Protein AF-A0A4Y8MXE3-F1 (afdb_monomer_lite)

Foldseek 3Di:
DQCVVLLVCCVVCVLVLLVVQAVWDKDKDKDQFDQDFPCVVPPADAQDWDKGKDKGKDQPVQWFPFFDDKFWDAKAFDDPPDPHHDQAPDPVRQQRKAKDWDDQDRHRRMTMIIIITTHGPCSVVHPGDGMMIMMMTTHATPVSVVVDDPLSVLQSVLSSCVSVVNLVSSLVSLVVSLQRVLVVLCPVVLVVDDPVVNVVVVPDDSVVSVLVSCCVLVVDPDCVPPSLSVVLVVLVVVLVVLVVCVVVVVDVDSDRDPSSSSSSSSSSSSSSLSDPVDPPSVCVVVVSVD

Sequence (290 aa):
MKPEVFFEKVSERKLDALRRIAIVSDVELKHRPSLSPEYEFSKYEGMTEKDYFFFDEVDFSEDITYCFRFELGEYGYRVENEDDLYPAKDDMGTGEFKLQVGAFDRRRRTCEIRGSLHGSTFDINGEFVDPELNYKITGVSAEQKIKLSLFQELLLEGYLLELEGNQRMSFFSYFTAMESFVTVQLEGFVQSLTSELQEPFERLPFDAKLRIYAKELLSTTDFSKVPVWSELSGKLKRLKSLRNDIAHAKGTTSNIAAQDVDDAFACACILFSLAPERTNWKPVYSYLLA

Secondary structure (DSSP, 8-state):
--THHHHHHTGGGHHHHHHHHS--EEEEEEE-------TTTS---TT--EEEEEEEEEE-TTTEEEEEEEEEEEEEEEPTT---EESSSSTT-TT-EEEEEEEEETTTTEEEEEEEEEE-HHHHSSSSPPPEEEEEEEEEEHHHHTT--HHHHHHHHHHHHHHTT-HHHHHHHHHHHHHHHHHHHTHHHHHHS-HHHHHHHHTS-HHHHHHHHHHHHHT-S-GGG-HHHHHHHHHHHHHHHHHHHHHTT-STT-PPPHHHHHHHHHHHHHHHHT-TT-TT-HHHHHHHT-

pLDDT: mean 81.27, std 14.35, range [37.53, 96.81]

Radius of gyration: 25.68 Å; chains: 1; bounding box: 57×35×79 Å

Structure (mmCIF, N/CA/C/O backbone):
data_AF-A0A4Y8MXE3-F1
#
_entry.id   AF-A0A4Y8MXE3-F1
#
loop_
_atom_site.group_PDB
_atom_site.id
_atom_site.type_symbol
_atom_site.label_atom_id
_atom_site.label_alt_id
_atom_site.label_comp_id
_atom_site.label_asym_id
_atom_site.label_entity_id
_atom_site.label_seq_id
_atom_site.pdbx_PDB_ins_code
_atom_site.Cartn_x
_atom_site.Cartn_y
_atom_site.Cartn_z
_atom_site.occupancy
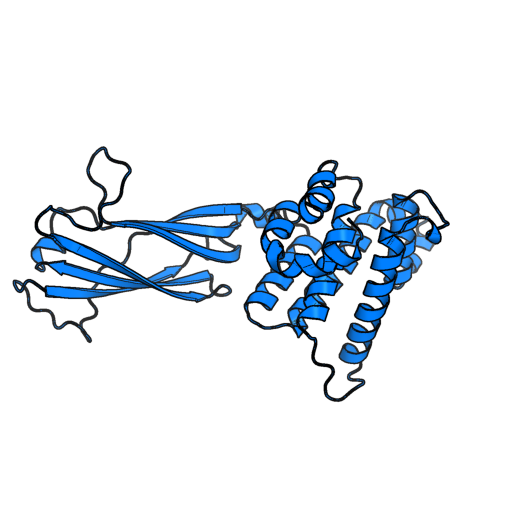_atom_site.B_iso_or_equiv
_atom_site.auth_seq_id
_atom_site.auth_comp_id
_atom_site.auth_asym_id
_atom_site.auth_atom_id
_atom_site.pdbx_PDB_model_num
ATOM 1 N N . MET A 1 1 ? -22.358 -13.694 3.114 1.00 42.53 1 MET A N 1
ATOM 2 C CA . MET A 1 1 ? -21.371 -14.789 3.255 1.00 42.53 1 MET A CA 1
ATOM 3 C C . MET A 1 1 ? -21.051 -14.976 4.734 1.00 42.53 1 MET A C 1
ATOM 5 O O . MET A 1 1 ? -21.210 -14.012 5.476 1.00 42.53 1 MET A O 1
ATOM 9 N N . LYS A 1 2 ? -20.648 -16.174 5.181 1.00 47.38 2 LYS A N 1
ATOM 10 C CA . LYS A 1 2 ? -20.092 -16.353 6.535 1.00 47.38 2 LYS A CA 1
ATOM 11 C C . LYS A 1 2 ? -18.788 -15.538 6.640 1.00 47.38 2 LYS A C 1
ATOM 13 O O . LYS A 1 2 ? -18.058 -15.530 5.649 1.00 47.38 2 LYS A O 1
ATOM 18 N N . PRO A 1 3 ? -18.498 -14.852 7.758 1.00 50.47 3 PRO A N 1
ATOM 19 C CA . PRO A 1 3 ? -17.281 -14.050 7.871 1.00 50.47 3 PRO A CA 1
ATOM 20 C C . PRO A 1 3 ? -15.983 -14.884 7.763 1.00 50.47 3 PRO A C 1
ATOM 22 O O . PRO A 1 3 ? -14.977 -14.361 7.303 1.00 50.47 3 PRO A O 1
ATOM 25 N N . GLU A 1 4 ? -16.057 -16.206 7.933 1.00 52.47 4 GLU A N 1
ATOM 26 C CA . GLU A 1 4 ? -14.992 -17.167 7.588 1.00 52.47 4 GLU A CA 1
ATOM 27 C C . GLU A 1 4 ? -14.451 -16.997 6.148 1.00 52.47 4 GLU A C 1
ATOM 29 O O . GLU A 1 4 ? -13.242 -16.999 5.934 1.00 52.47 4 GLU A O 1
ATOM 34 N N . VAL A 1 5 ? -15.326 -16.745 5.163 1.00 53.56 5 VAL A N 1
ATOM 35 C CA . VAL A 1 5 ? -14.926 -16.568 3.749 1.00 53.56 5 VAL A CA 1
ATOM 36 C C . VAL A 1 5 ? -14.242 -15.214 3.505 1.00 53.56 5 VAL A C 1
ATOM 38 O O . VAL A 1 5 ? -13.511 -15.038 2.532 1.00 53.56 5 VAL A O 1
ATOM 41 N N . PHE A 1 6 ? -14.460 -14.235 4.389 1.00 58.28 6 PHE A N 1
ATOM 42 C CA . PHE A 1 6 ? -13.839 -12.913 4.289 1.00 58.28 6 PHE A CA 1
ATOM 43 C C . PHE A 1 6 ? -12.336 -12.973 4.584 1.00 58.28 6 PHE A C 1
ATOM 45 O O . PHE A 1 6 ? -11.547 -12.369 3.860 1.00 58.28 6 PHE A O 1
ATOM 52 N N . PHE A 1 7 ? -11.933 -13.732 5.606 1.00 60.09 7 PHE A N 1
ATOM 53 C CA . PHE A 1 7 ? -10.519 -13.905 5.948 1.00 60.09 7 PHE A CA 1
ATOM 54 C C . PHE A 1 7 ? -9.749 -14.699 4.882 1.00 60.09 7 PHE A C 1
ATOM 56 O O . PHE A 1 7 ? -8.562 -14.455 4.697 1.00 60.09 7 PHE A O 1
ATOM 63 N N . GLU A 1 8 ? -10.420 -15.594 4.151 1.00 60.56 8 GLU A N 1
ATOM 64 C CA . GLU A 1 8 ? -9.809 -16.388 3.074 1.00 60.56 8 GLU A CA 1
ATOM 65 C C . GLU A 1 8 ? -9.538 -15.572 1.799 1.00 60.56 8 GLU A C 1
ATOM 67 O O . GLU A 1 8 ? -8.548 -15.816 1.119 1.00 60.56 8 GLU A O 1
ATOM 72 N N . LYS A 1 9 ? -10.388 -14.584 1.476 1.00 62.88 9 LYS A N 1
ATOM 73 C CA . LYS A 1 9 ? -10.282 -13.787 0.236 1.00 62.88 9 LYS A CA 1
ATOM 74 C C . LYS A 1 9 ? -9.533 -12.461 0.382 1.00 62.88 9 LYS A C 1
ATOM 76 O O . LYS A 1 9 ? -9.279 -11.789 -0.618 1.00 62.88 9 LYS A O 1
ATOM 81 N N . VAL A 1 10 ? -9.226 -12.031 1.609 1.00 66.12 10 VAL A N 1
ATOM 82 C CA . VAL A 1 10 ? -8.631 -10.707 1.858 1.00 66.12 10 VAL A CA 1
ATOM 83 C C . VAL A 1 10 ? -7.250 -10.564 1.215 1.00 66.12 10 VAL A C 1
ATOM 85 O O . VAL A 1 10 ? -6.936 -9.481 0.722 1.00 66.12 10 VAL A O 1
ATOM 88 N N . SER A 1 11 ? -6.454 -11.635 1.187 1.00 62.59 11 SER A N 1
ATOM 89 C CA . SER A 1 11 ? -5.094 -11.652 0.630 1.00 62.59 11 SER A CA 1
ATOM 90 C C . SER A 1 11 ? -5.059 -11.236 -0.845 1.00 62.59 11 SER A C 1
ATOM 92 O O . SER A 1 11 ? -4.196 -10.459 -1.248 1.00 62.59 11 SER A O 1
ATOM 94 N N . GLU A 1 12 ? -6.054 -11.652 -1.629 1.00 68.12 12 GLU A N 1
ATOM 95 C CA . GLU A 1 12 ? -6.164 -11.354 -3.063 1.00 68.12 12 GLU A CA 1
ATOM 96 C C . GLU A 1 12 ? -6.725 -9.951 -3.356 1.00 68.12 12 GLU A C 1
ATOM 98 O O . GLU A 1 12 ? -6.613 -9.457 -4.477 1.00 68.12 12 GLU A O 1
ATOM 103 N N . ARG A 1 13 ? -7.336 -9.287 -2.364 1.00 81.12 13 ARG A N 1
ATOM 104 C CA . ARG A 1 13 ? -8.085 -8.026 -2.544 1.00 81.12 13 ARG A CA 1
ATOM 105 C C . ARG A 1 13 ? -7.600 -6.876 -1.653 1.00 81.12 13 ARG A C 1
ATOM 107 O O . ARG A 1 13 ? -8.318 -5.890 -1.479 1.00 81.12 13 ARG A O 1
ATOM 114 N N . LYS A 1 14 ? -6.386 -6.958 -1.093 1.00 87.44 14 LYS A N 1
ATOM 115 C CA . LYS A 1 14 ? -5.854 -5.928 -0.176 1.00 87.44 14 LYS A CA 1
ATOM 116 C C . LYS A 1 14 ? -5.796 -4.539 -0.799 1.00 87.44 14 LYS A C 1
ATOM 118 O O . LYS A 1 14 ? -6.238 -3.580 -0.174 1.00 87.44 14 LYS A O 1
ATOM 123 N N . LEU A 1 15 ? -5.315 -4.427 -2.036 1.00 85.25 15 LEU A N 1
ATOM 124 C CA . LEU A 1 15 ? -5.209 -3.139 -2.725 1.00 85.25 15 LEU A CA 1
ATOM 125 C C . LEU A 1 15 ? -6.587 -2.500 -2.965 1.00 85.25 15 LEU A C 1
ATOM 127 O O . LEU A 1 15 ? -6.758 -1.302 -2.750 1.00 85.25 15 LEU A O 1
ATOM 131 N N . ASP A 1 16 ? -7.593 -3.300 -3.320 1.00 84.44 16 ASP A N 1
ATOM 132 C CA . ASP A 1 16 ? -8.980 -2.843 -3.468 1.00 84.44 16 ASP A CA 1
ATOM 133 C C . ASP A 1 16 ? -9.590 -2.388 -2.139 1.00 84.44 16 ASP A C 1
ATOM 135 O O . ASP A 1 16 ? -10.320 -1.394 -2.090 1.00 84.44 16 ASP A O 1
ATOM 139 N N . ALA A 1 17 ? -9.305 -3.108 -1.051 1.00 84.25 17 ALA A N 1
ATOM 140 C CA . ALA A 1 17 ? -9.720 -2.704 0.287 1.00 84.25 17 ALA A CA 1
ATOM 141 C C . ALA A 1 17 ? -9.048 -1.381 0.683 1.00 84.25 17 ALA A C 1
ATOM 143 O O . ALA A 1 17 ? -9.725 -0.467 1.161 1.00 84.25 17 ALA A O 1
ATOM 144 N N . LEU A 1 18 ? -7.748 -1.239 0.404 1.00 87.69 18 LEU A N 1
ATOM 145 C CA . LEU A 1 18 ? -7.003 -0.008 0.642 1.00 87.69 18 LEU A CA 1
ATOM 146 C C . LEU A 1 18 ? -7.608 1.171 -0.105 1.00 87.69 18 LEU A C 1
ATOM 148 O O . LEU A 1 18 ? -7.879 2.155 0.565 1.00 87.69 18 LEU A O 1
ATOM 152 N N . ARG A 1 19 ? -7.936 1.056 -1.404 1.00 86.62 19 ARG A N 1
ATOM 153 C CA . ARG A 1 19 ? -8.610 2.116 -2.196 1.00 86.62 19 ARG A CA 1
ATOM 154 C C . ARG A 1 19 ? -9.875 2.673 -1.542 1.00 86.62 19 ARG A C 1
ATOM 156 O O . ARG A 1 19 ? -10.266 3.807 -1.803 1.00 86.62 19 ARG A O 1
ATOM 163 N N . ARG A 1 20 ? -10.540 1.879 -0.703 1.00 82.06 20 ARG A N 1
ATOM 164 C CA . ARG A 1 20 ? -11.764 2.280 0.001 1.00 82.06 20 ARG A CA 1
ATOM 165 C C . ARG A 1 20 ? -11.490 2.840 1.400 1.00 82.06 20 ARG A C 1
ATOM 167 O O . ARG A 1 20 ? -12.285 3.635 1.899 1.00 82.06 20 ARG A O 1
ATOM 174 N N . ILE A 1 21 ? -10.387 2.432 2.028 1.00 80.06 21 ILE A N 1
ATOM 175 C CA . ILE A 1 21 ? -10.001 2.832 3.388 1.00 80.06 21 ILE A CA 1
ATOM 176 C C . ILE A 1 21 ? -9.138 4.093 3.384 1.00 80.06 21 ILE A C 1
ATOM 178 O O . ILE A 1 21 ? -9.441 5.075 4.070 1.00 80.06 21 ILE A O 1
ATOM 182 N N . ALA A 1 22 ? -8.046 4.038 2.636 1.00 73.69 22 ALA A N 1
ATOM 183 C CA . ALA A 1 22 ? -7.038 5.065 2.474 1.00 73.69 22 ALA A CA 1
ATOM 184 C C . ALA A 1 22 ? -7.124 5.558 1.027 1.00 73.69 22 ALA A C 1
ATOM 186 O O . ALA A 1 22 ? -7.428 4.779 0.137 1.00 73.69 22 ALA A O 1
ATOM 187 N N . ILE A 1 23 ? -6.944 6.853 0.786 1.00 82.19 23 ILE A N 1
ATOM 188 C CA . ILE A 1 23 ? -7.178 7.482 -0.524 1.00 82.19 23 ILE A CA 1
ATOM 189 C C . ILE A 1 23 ? -6.086 7.019 -1.511 1.00 82.19 23 ILE A C 1
ATOM 191 O O . ILE A 1 23 ? -5.156 7.759 -1.799 1.00 82.19 23 ILE A O 1
ATOM 195 N N . VAL A 1 24 ? -6.161 5.763 -1.956 1.00 89.50 24 VAL A N 1
ATOM 196 C CA . VAL A 1 24 ? -5.270 5.138 -2.931 1.00 89.50 24 VAL A CA 1
ATOM 197 C C . VAL A 1 24 ? -5.913 5.311 -4.291 1.00 89.50 24 VAL A C 1
ATOM 199 O O . VAL A 1 24 ? -7.067 4.926 -4.497 1.00 89.50 24 VAL A O 1
ATOM 202 N N . SER A 1 25 ? -5.160 5.874 -5.220 1.00 90.06 25 SER A N 1
ATOM 203 C CA . SER A 1 25 ? -5.599 6.073 -6.590 1.00 90.06 25 SER A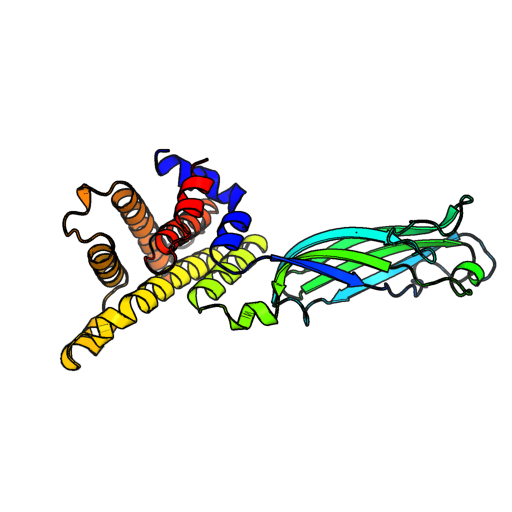 CA 1
ATOM 204 C C . SER A 1 25 ? -4.540 5.603 -7.564 1.00 90.06 25 SER A C 1
ATOM 206 O O . SER A 1 25 ? -3.402 5.298 -7.206 1.00 90.06 25 SER A O 1
ATOM 208 N N . ASP A 1 26 ? -4.956 5.548 -8.815 1.00 92.50 26 ASP A N 1
ATOM 209 C CA . ASP A 1 26 ? -4.035 5.446 -9.919 1.00 92.50 26 ASP A CA 1
ATOM 210 C C . ASP A 1 26 ? -3.647 6.856 -10.365 1.00 92.50 26 ASP A C 1
ATOM 212 O O . ASP A 1 26 ? -4.520 7.709 -10.524 1.00 92.50 26 ASP A O 1
ATOM 216 N N . VAL A 1 27 ? -2.350 7.099 -10.517 1.00 91.94 27 VAL A N 1
ATOM 217 C CA . VAL A 1 27 ? -1.789 8.352 -11.023 1.00 91.94 27 VAL A CA 1
ATOM 218 C C . VAL A 1 27 ? -1.074 8.029 -12.325 1.00 91.94 27 VAL A C 1
ATOM 220 O O . VAL A 1 27 ? -0.196 7.167 -12.353 1.00 91.94 27 VAL A O 1
ATOM 223 N N . GLU A 1 28 ? -1.489 8.688 -13.398 1.00 92.31 28 GLU A N 1
ATOM 224 C CA . GLU A 1 28 ? -0.831 8.599 -14.696 1.00 92.31 28 GLU A CA 1
ATOM 225 C C . GLU A 1 28 ? 0.214 9.703 -14.789 1.00 92.31 28 GLU A C 1
ATOM 227 O O . GLU A 1 28 ? -0.085 10.876 -14.561 1.00 92.31 28 GLU A O 1
ATOM 232 N N . LEU A 1 29 ? 1.444 9.310 -15.093 1.00 90.88 29 LEU A N 1
ATOM 233 C CA . LEU A 1 29 ? 2.587 10.199 -15.220 1.00 90.88 29 LEU A CA 1
ATOM 234 C C . LEU A 1 29 ? 3.256 9.968 -16.574 1.00 90.88 29 LEU A C 1
ATOM 236 O O . LEU A 1 29 ? 3.139 8.901 -17.184 1.00 90.88 29 LEU A O 1
ATOM 240 N N . LYS A 1 30 ? 3.956 11.000 -17.040 1.00 90.94 30 LYS A N 1
ATOM 241 C CA . LYS A 1 30 ? 4.725 10.977 -18.283 1.00 90.94 30 LYS A CA 1
ATOM 242 C C . LYS A 1 30 ? 6.190 11.200 -17.960 1.00 90.94 30 LYS A C 1
ATOM 244 O O . LYS A 1 30 ? 6.509 12.039 -17.121 1.00 90.94 30 LYS A O 1
ATOM 249 N N . HIS A 1 31 ? 7.068 10.475 -18.637 1.00 89.88 31 HIS A N 1
ATOM 250 C CA . HIS A 1 31 ? 8.512 10.652 -18.524 1.00 89.88 31 HIS A CA 1
ATOM 251 C C . HIS A 1 31 ? 9.154 10.668 -19.904 1.00 89.88 31 HIS A C 1
ATOM 253 O O . HIS A 1 31 ? 8.706 9.974 -20.818 1.00 89.88 31 HIS A O 1
ATOM 259 N N . ARG A 1 32 ? 10.207 11.469 -20.047 1.00 88.38 32 ARG A N 1
ATOM 260 C CA . ARG A 1 32 ? 11.059 11.485 -21.236 1.00 88.38 32 ARG A CA 1
ATOM 261 C C . ARG A 1 32 ? 12.391 10.868 -20.845 1.00 88.38 32 ARG A C 1
ATOM 263 O O . ARG A 1 32 ? 13.092 11.473 -20.033 1.00 88.38 32 ARG A O 1
ATOM 270 N N . PRO A 1 33 ? 12.714 9.670 -21.353 1.00 83.62 33 PRO A N 1
ATOM 271 C CA . PRO A 1 33 ? 13.895 8.969 -20.917 1.00 83.62 33 PRO A CA 1
ATOM 272 C C . PRO A 1 33 ? 15.155 9.639 -21.451 1.00 83.62 33 PRO A C 1
ATOM 274 O O . PRO A 1 33 ? 15.190 10.129 -22.582 1.00 83.62 33 PRO A O 1
ATOM 277 N N . SER A 1 34 ? 16.216 9.616 -20.652 1.00 81.19 34 SER A N 1
ATOM 278 C CA . SER A 1 34 ? 17.539 10.007 -21.133 1.00 81.19 34 SER A CA 1
ATOM 279 C C . SER A 1 34 ? 18.041 8.987 -22.158 1.00 81.19 34 SER A C 1
ATOM 281 O O . SER A 1 34 ? 18.382 7.858 -21.816 1.00 81.19 34 SER A O 1
ATOM 283 N N . LEU A 1 35 ? 18.134 9.390 -23.427 1.00 75.25 35 LEU A N 1
ATOM 284 C CA . LEU A 1 35 ? 18.621 8.537 -24.520 1.00 75.25 35 LEU A CA 1
ATOM 285 C C . LEU A 1 35 ? 20.151 8.511 -24.652 1.00 75.25 35 LEU A C 1
ATOM 287 O O . LEU A 1 35 ? 20.680 8.184 -25.713 1.00 75.25 35 LEU A O 1
ATOM 291 N N . SER A 1 36 ? 20.882 8.875 -23.597 1.00 73.56 36 SER A N 1
ATOM 292 C CA . SER A 1 36 ? 22.346 8.837 -23.619 1.00 73.56 36 SER A CA 1
ATOM 293 C C . SER A 1 36 ? 22.819 7.385 -23.765 1.00 73.56 36 SER A C 1
ATOM 295 O O . SER A 1 36 ? 22.573 6.594 -22.852 1.00 73.56 36 SER A O 1
ATOM 297 N N . PRO A 1 37 ? 23.497 7.005 -24.869 1.00 70.44 37 PRO A N 1
ATOM 298 C CA . PRO A 1 37 ? 23.895 5.620 -25.067 1.00 70.44 37 PRO A CA 1
ATOM 299 C C . PRO A 1 37 ? 24.865 5.157 -23.983 1.00 70.44 37 PRO A C 1
ATOM 301 O O . PRO A 1 37 ? 25.809 5.872 -23.632 1.00 70.44 37 PRO A O 1
ATOM 304 N N . GLU A 1 38 ? 24.702 3.926 -23.510 1.00 72.88 38 GLU A N 1
ATOM 305 C CA . GLU A 1 38 ? 25.702 3.297 -22.658 1.00 72.88 38 GLU A CA 1
ATOM 306 C C . GLU A 1 38 ? 26.926 2.915 -23.498 1.00 72.88 38 GLU A C 1
ATOM 308 O O . GLU A 1 38 ? 26.994 1.850 -24.121 1.00 72.88 38 GLU A O 1
ATOM 313 N N . TYR A 1 39 ? 27.919 3.807 -23.520 1.00 65.44 39 TYR A N 1
ATOM 314 C CA . TYR A 1 39 ? 29.141 3.655 -24.316 1.00 65.44 39 TYR A CA 1
ATOM 315 C C . TYR A 1 39 ? 30.007 2.449 -23.917 1.00 65.44 39 TYR A C 1
ATOM 317 O O . TYR A 1 39 ? 30.864 2.030 -24.699 1.00 65.44 39 TYR A O 1
ATOM 325 N N . GLU A 1 40 ? 29.786 1.883 -22.726 1.00 64.50 40 GLU A N 1
ATOM 326 C CA . GLU A 1 40 ? 30.429 0.641 -22.279 1.00 64.50 40 GLU A CA 1
ATOM 327 C C . GLU A 1 40 ? 29.885 -0.596 -23.014 1.00 64.50 40 GLU A C 1
ATOM 329 O O . GLU A 1 40 ? 30.650 -1.521 -23.293 1.00 64.50 40 GLU A O 1
ATOM 334 N N . PHE A 1 41 ? 28.602 -0.591 -23.394 1.00 60.88 41 PHE A N 1
ATOM 335 C CA . PHE A 1 41 ? 27.936 -1.700 -24.089 1.00 60.88 41 PHE A CA 1
ATOM 336 C C . PHE A 1 41 ? 27.808 -1.467 -25.598 1.00 60.88 41 PHE A C 1
ATOM 338 O O . PHE A 1 41 ? 27.891 -2.412 -26.383 1.00 60.88 41 PHE A O 1
ATOM 345 N N . SER A 1 42 ? 27.684 -0.207 -26.020 1.00 60.59 42 SER A N 1
ATOM 346 C CA . SER A 1 42 ? 27.514 0.188 -27.421 1.00 60.59 42 SER A CA 1
ATOM 347 C C . SER A 1 42 ? 28.560 1.244 -27.779 1.00 60.59 42 SER A C 1
ATOM 349 O O . SER A 1 42 ? 28.349 2.442 -27.588 1.00 60.59 42 SER A O 1
ATOM 351 N N . LYS A 1 43 ? 29.719 0.821 -28.311 1.00 63.62 43 LYS A N 1
ATOM 352 C CA . LYS A 1 43 ? 30.735 1.775 -28.790 1.00 63.62 43 LYS A CA 1
ATOM 353 C C . LYS A 1 43 ? 30.116 2.714 -29.819 1.00 63.62 43 LYS A C 1
ATOM 355 O O . LYS A 1 43 ? 29.463 2.268 -30.761 1.00 63.62 43 LYS A O 1
ATOM 360 N N . TYR A 1 44 ? 30.347 4.007 -29.654 1.00 59.91 44 TYR A N 1
ATOM 361 C CA . TYR A 1 44 ? 29.825 5.017 -30.562 1.00 59.91 44 TYR A CA 1
ATOM 362 C C . TYR A 1 44 ? 30.470 4.895 -31.948 1.00 59.91 44 TYR A C 1
ATOM 364 O O . TYR A 1 44 ? 31.680 5.064 -32.085 1.00 59.91 44 TYR A O 1
ATOM 372 N N . GLU A 1 45 ? 29.665 4.610 -32.975 1.00 63.09 45 GLU A N 1
ATOM 373 C CA . GLU A 1 45 ? 30.133 4.407 -34.358 1.00 63.09 45 GLU A CA 1
ATOM 374 C C . GLU A 1 45 ? 29.313 5.230 -35.367 1.00 63.09 45 GLU A C 1
ATOM 376 O O . GLU A 1 45 ? 28.917 4.727 -36.415 1.00 63.09 45 GLU A O 1
ATOM 381 N N . GLY A 1 46 ? 29.059 6.506 -35.045 1.00 65.12 46 GLY A N 1
ATOM 382 C CA . GLY A 1 46 ? 28.545 7.528 -35.970 1.00 65.12 46 GLY A CA 1
ATOM 383 C C . GLY A 1 46 ? 27.437 7.058 -36.928 1.00 65.12 46 GLY A C 1
ATOM 384 O O . GLY A 1 46 ? 26.303 6.847 -36.520 1.00 65.12 46 GLY A O 1
ATOM 385 N N . MET A 1 47 ? 27.776 6.900 -38.214 1.00 62.84 47 MET A N 1
ATOM 386 C CA . MET A 1 47 ? 26.843 6.583 -39.313 1.00 62.84 47 MET A CA 1
ATOM 387 C C . MET A 1 47 ? 26.448 5.100 -39.431 1.00 62.84 47 MET A C 1
ATOM 389 O O . MET A 1 47 ? 25.969 4.678 -40.481 1.00 62.84 47 MET A O 1
ATOM 393 N N . THR A 1 48 ? 26.687 4.287 -38.405 1.00 73.31 48 THR A N 1
ATOM 394 C CA . THR A 1 48 ? 26.320 2.867 -38.444 1.00 73.31 48 THR A CA 1
ATOM 395 C C . THR A 1 48 ? 24.925 2.690 -37.873 1.00 73.31 48 THR A C 1
ATOM 397 O O . THR A 1 48 ? 24.689 3.040 -36.720 1.00 73.31 48 THR A O 1
ATOM 400 N N . GLU A 1 49 ? 24.022 2.130 -38.670 1.00 76.50 49 GLU A N 1
ATOM 401 C CA . GLU A 1 49 ? 22.693 1.741 -38.214 1.00 76.50 49 GLU A CA 1
ATOM 402 C C . GLU A 1 49 ? 22.804 0.521 -37.295 1.00 76.50 49 GLU A C 1
ATOM 404 O O . GLU A 1 49 ? 23.298 -0.539 -37.695 1.00 76.50 49 GLU A O 1
ATOM 409 N N . LYS A 1 50 ? 22.426 0.701 -36.030 1.00 81.06 50 LYS A N 1
ATOM 410 C CA . LYS A 1 50 ? 22.449 -0.349 -35.011 1.00 81.06 50 LYS A CA 1
ATOM 411 C C . LYS A 1 50 ? 21.575 0.023 -33.822 1.00 81.06 50 LYS A C 1
ATOM 413 O O . LYS A 1 50 ? 21.063 1.135 -33.736 1.00 81.06 50 LYS A O 1
ATOM 418 N N . ASP A 1 51 ? 21.463 -0.909 -32.884 1.00 82.81 51 ASP A N 1
ATOM 419 C CA . ASP A 1 51 ? 20.816 -0.665 -31.602 1.00 82.81 51 ASP A CA 1
ATOM 420 C C . ASP A 1 51 ? 21.758 0.085 -30.653 1.00 82.81 51 ASP A C 1
ATOM 422 O O . ASP A 1 51 ? 22.872 -0.362 -30.356 1.00 82.81 51 ASP A O 1
ATOM 426 N N . TYR A 1 52 ? 21.288 1.226 -30.160 1.00 81.38 52 TYR A N 1
ATOM 427 C CA . TYR A 1 52 ? 21.918 1.985 -29.089 1.00 81.38 52 TYR A CA 1
ATOM 428 C C . TYR A 1 52 ? 21.157 1.727 -27.796 1.00 81.38 52 TYR A C 1
ATOM 430 O O . TYR A 1 52 ? 19.986 2.088 -27.676 1.00 81.38 52 TYR A O 1
ATOM 438 N N . PHE A 1 53 ? 21.818 1.084 -26.835 1.00 85.00 53 PHE A N 1
ATOM 439 C CA . PHE A 1 53 ? 21.221 0.778 -25.540 1.00 85.00 53 PHE A CA 1
ATOM 440 C C . PHE A 1 53 ? 21.329 1.970 -24.600 1.00 85.00 53 PHE A C 1
ATOM 442 O O . PHE A 1 53 ? 22.363 2.641 -24.561 1.00 85.00 53 PHE A O 1
ATOM 449 N N . PHE A 1 54 ? 20.277 2.201 -23.825 1.00 83.81 54 PHE A N 1
ATOM 450 C CA . PHE A 1 54 ? 20.246 3.226 -22.792 1.00 83.81 54 PHE A CA 1
ATOM 451 C C . PHE A 1 54 ? 19.645 2.671 -21.502 1.00 83.81 54 PHE A C 1
ATOM 453 O O . PHE A 1 54 ? 18.899 1.682 -21.492 1.00 83.81 54 PHE A O 1
ATOM 460 N N . PHE A 1 55 ? 19.976 3.358 -20.418 1.00 88.75 55 PHE A N 1
ATOM 461 C CA . PHE A 1 55 ? 19.461 3.122 -19.085 1.00 88.75 55 PHE A CA 1
ATOM 462 C C . PHE A 1 55 ? 18.976 4.445 -18.516 1.00 88.75 55 PHE A C 1
ATOM 464 O O . PHE A 1 55 ? 19.650 5.468 -18.642 1.00 88.75 55 PHE A O 1
ATOM 471 N N . ASP A 1 56 ? 17.823 4.399 -17.866 1.00 89.38 56 ASP A N 1
ATOM 472 C CA . ASP A 1 56 ? 17.292 5.524 -17.123 1.00 89.38 56 ASP A CA 1
ATOM 473 C C . ASP A 1 56 ? 16.673 5.060 -15.802 1.00 89.38 56 ASP A C 1
ATOM 475 O O . ASP A 1 56 ? 16.169 3.940 -15.688 1.00 89.38 56 ASP A O 1
ATOM 479 N N . GLU A 1 57 ? 16.702 5.931 -14.800 1.00 92.38 57 GLU A N 1
ATOM 480 C CA . GLU A 1 57 ? 16.022 5.722 -13.523 1.00 92.38 57 GLU A CA 1
ATOM 481 C C . GLU A 1 57 ? 14.939 6.789 -13.377 1.00 92.38 57 GLU A C 1
ATOM 483 O O . GLU A 1 57 ? 15.223 7.974 -13.215 1.00 92.38 57 GLU A O 1
ATOM 488 N N . VAL A 1 58 ? 13.677 6.361 -13.425 1.00 92.50 58 VAL A N 1
ATOM 489 C CA . VAL A 1 58 ? 12.542 7.262 -13.219 1.00 92.50 58 VAL A CA 1
ATOM 490 C C . VAL A 1 58 ? 12.308 7.411 -11.728 1.00 92.50 58 VAL A C 1
ATOM 492 O O . VAL A 1 58 ? 11.894 6.449 -11.083 1.00 92.50 58 VAL A O 1
ATOM 495 N N . ASP A 1 59 ? 12.551 8.606 -11.196 1.00 93.12 59 ASP A N 1
ATOM 496 C CA . ASP A 1 59 ? 12.232 8.991 -9.821 1.00 93.12 59 ASP A CA 1
ATOM 497 C C . ASP A 1 59 ? 10.893 9.737 -9.784 1.00 93.12 59 ASP A C 1
ATOM 499 O O . ASP A 1 59 ? 10.735 10.794 -10.389 1.00 93.12 59 ASP A O 1
ATOM 503 N N . PHE A 1 60 ? 9.922 9.172 -9.068 1.00 92.75 60 PHE A N 1
ATOM 504 C CA . PHE A 1 60 ? 8.589 9.750 -8.861 1.00 92.75 60 PHE A CA 1
ATOM 505 C C . PHE A 1 60 ? 8.338 10.055 -7.374 1.00 92.75 60 PHE A C 1
ATOM 507 O O . PHE A 1 60 ? 7.202 10.038 -6.891 1.00 92.75 60 PHE A O 1
ATOM 514 N N . SER A 1 61 ? 9.405 10.298 -6.608 1.00 91.69 61 SER A N 1
ATOM 515 C CA . SER A 1 61 ? 9.342 10.576 -5.173 1.00 91.69 61 SER A CA 1
ATOM 516 C C . SER A 1 61 ? 8.760 11.940 -4.809 1.00 91.69 61 SER A C 1
ATOM 518 O O . SER A 1 61 ? 8.282 12.098 -3.681 1.00 91.69 61 SER A O 1
ATOM 520 N N . GLU A 1 62 ? 8.767 12.896 -5.739 1.00 91.38 62 GLU A N 1
ATOM 521 C CA . GLU A 1 62 ? 8.115 14.198 -5.569 1.00 91.38 62 GLU A CA 1
ATOM 522 C C . GLU A 1 62 ? 6.587 14.085 -5.698 1.00 91.38 62 GLU A C 1
ATOM 524 O O . GLU A 1 62 ? 5.850 14.694 -4.919 1.00 91.38 62 GLU A O 1
ATOM 529 N N . ASP A 1 63 ? 6.105 13.242 -6.616 1.00 91.12 63 ASP A N 1
ATOM 530 C CA . ASP A 1 63 ? 4.677 13.092 -6.913 1.00 91.12 63 ASP A CA 1
ATOM 531 C C . ASP A 1 63 ? 3.980 12.077 -6.000 1.00 91.12 63 ASP A C 1
ATOM 533 O O . ASP A 1 63 ? 2.818 12.247 -5.607 1.00 91.12 63 ASP A O 1
ATOM 537 N N . ILE A 1 64 ? 4.682 10.999 -5.645 1.00 93.94 64 ILE A N 1
ATOM 538 C CA . ILE A 1 64 ? 4.122 9.835 -4.958 1.00 93.94 64 ILE A CA 1
ATOM 539 C C . ILE A 1 64 ? 4.765 9.677 -3.583 1.00 93.94 64 ILE A C 1
ATOM 541 O O . ILE A 1 64 ? 5.976 9.706 -3.425 1.00 93.94 64 ILE A O 1
ATOM 545 N N . THR A 1 65 ? 3.955 9.442 -2.552 1.00 93.19 65 THR A N 1
ATOM 546 C CA . THR A 1 65 ? 4.454 9.123 -1.204 1.00 93.19 65 THR A CA 1
ATOM 547 C C . THR A 1 65 ? 4.520 7.619 -0.968 1.00 93.19 65 THR A C 1
ATOM 549 O O . THR A 1 65 ? 5.550 7.109 -0.525 1.00 93.19 65 THR A O 1
ATOM 552 N N . TYR A 1 66 ? 3.419 6.918 -1.249 1.00 93.31 66 TYR A N 1
ATOM 553 C CA . TYR A 1 66 ? 3.315 5.465 -1.122 1.00 93.31 66 TYR A CA 1
ATOM 554 C C . TYR A 1 66 ? 3.139 4.866 -2.508 1.00 93.31 66 TYR A C 1
ATOM 556 O O . TYR A 1 66 ? 2.179 5.214 -3.192 1.00 93.31 66 TYR A O 1
ATOM 564 N N . CYS A 1 67 ? 4.034 3.964 -2.907 1.00 93.12 67 CYS A N 1
ATOM 565 C CA . CYS A 1 67 ? 4.005 3.334 -4.221 1.00 93.12 67 CYS A CA 1
ATOM 566 C C . CYS A 1 67 ? 3.833 1.817 -4.081 1.00 93.12 67 CYS A C 1
ATOM 568 O O . CYS A 1 67 ? 4.684 1.137 -3.510 1.00 93.12 67 CYS A O 1
ATOM 570 N N . PHE A 1 68 ? 2.718 1.277 -4.579 1.00 92.44 68 PHE A N 1
ATOM 571 C CA . PHE A 1 68 ? 2.403 -0.151 -4.449 1.00 92.44 68 PHE A CA 1
ATOM 572 C C . PHE A 1 68 ? 2.654 -0.916 -5.743 1.00 92.44 68 PHE A C 1
ATOM 574 O O . PHE A 1 68 ? 3.168 -2.042 -5.718 1.00 92.44 68 PHE A O 1
ATOM 581 N N . ARG A 1 69 ? 2.302 -0.290 -6.868 1.00 91.75 69 ARG A N 1
ATOM 582 C CA . ARG A 1 69 ? 2.384 -0.873 -8.203 1.00 91.75 69 ARG A CA 1
ATOM 583 C C . ARG A 1 69 ? 2.846 0.171 -9.209 1.00 91.75 69 ARG A C 1
ATOM 585 O O . ARG A 1 69 ? 2.384 1.305 -9.154 1.00 91.75 69 ARG A O 1
ATOM 592 N N . PHE A 1 70 ? 3.686 -0.270 -10.133 1.00 93.06 70 PHE A N 1
ATOM 593 C CA . PHE A 1 70 ? 4.054 0.437 -11.350 1.00 93.06 70 PHE A CA 1
ATOM 594 C C . PHE A 1 70 ? 3.592 -0.398 -12.546 1.00 93.06 70 PHE A C 1
ATOM 596 O O . PHE A 1 70 ? 3.754 -1.622 -12.549 1.00 93.06 70 PHE A O 1
ATOM 603 N N . GLU A 1 71 ? 2.998 0.254 -13.534 1.00 93.19 71 GLU A N 1
ATOM 604 C CA . GLU A 1 71 ? 2.556 -0.348 -14.785 1.00 93.19 71 GLU A CA 1
ATOM 605 C C . GLU A 1 71 ? 2.991 0.562 -15.934 1.00 93.19 71 GLU A C 1
ATOM 607 O O . GLU A 1 71 ? 2.619 1.735 -15.977 1.00 93.19 71 GLU A O 1
ATOM 612 N N . LEU A 1 72 ? 3.813 0.032 -16.841 1.00 91.69 72 LEU A N 1
ATOM 613 C CA . LEU A 1 72 ? 4.180 0.740 -18.063 1.00 91.69 72 LEU A CA 1
ATOM 614 C C . LEU A 1 72 ? 2.963 0.759 -18.990 1.00 91.69 72 LEU A C 1
ATOM 616 O O . LEU A 1 72 ? 2.381 -0.291 -19.262 1.00 91.69 72 LEU A O 1
ATOM 620 N N . GLY A 1 73 ? 2.583 1.951 -19.434 1.00 89.75 73 GLY A N 1
ATOM 621 C CA . GLY A 1 73 ? 1.554 2.153 -20.439 1.00 89.75 73 GLY A CA 1
ATOM 622 C C . GLY A 1 73 ? 2.160 2.228 -21.836 1.00 89.75 73 GLY A C 1
ATOM 623 O O . GLY A 1 73 ? 3.128 1.539 -22.163 1.00 89.75 73 GLY A O 1
ATOM 624 N N . GLU A 1 74 ? 1.576 3.081 -22.666 1.00 89.88 74 GLU A N 1
ATOM 625 C CA . GLU A 1 74 ? 2.087 3.359 -24.004 1.00 89.88 74 GLU A CA 1
ATOM 626 C C . GLU A 1 74 ? 3.411 4.118 -23.951 1.00 89.88 74 GLU A C 1
ATOM 628 O O . GLU A 1 74 ? 3.652 4.936 -23.059 1.00 89.88 74 GLU A O 1
ATOM 633 N N . TYR A 1 75 ? 4.270 3.856 -24.928 1.00 90.94 75 TYR A N 1
ATOM 634 C CA . TYR A 1 75 ? 5.560 4.510 -25.058 1.00 90.94 75 TYR A CA 1
ATOM 635 C C . TYR A 1 75 ? 5.951 4.623 -26.529 1.00 90.94 75 TYR A C 1
ATOM 637 O O . TYR A 1 75 ? 5.520 3.819 -27.355 1.00 90.94 75 TYR A O 1
ATOM 645 N N . GLY A 1 76 ? 6.787 5.607 -26.847 1.00 89.00 76 GLY A N 1
ATOM 646 C CA . GLY A 1 76 ? 7.244 5.859 -28.207 1.00 89.00 76 GLY A CA 1
ATOM 647 C C . GLY A 1 76 ? 7.163 7.329 -28.593 1.00 89.00 76 GLY A C 1
ATOM 648 O O . GLY A 1 76 ? 7.176 8.221 -27.748 1.00 89.00 76 GLY A O 1
ATOM 649 N N . TYR A 1 77 ? 7.104 7.580 -29.890 1.00 84.50 77 TYR A N 1
ATOM 650 C CA . TYR A 1 77 ? 7.085 8.907 -30.481 1.00 84.50 77 TYR A CA 1
ATOM 651 C C . TYR A 1 77 ? 5.663 9.432 -30.598 1.00 84.50 77 TYR A C 1
ATOM 653 O O . TYR A 1 77 ? 4.758 8.719 -31.030 1.00 84.50 77 TYR A O 1
ATOM 661 N N . ARG A 1 78 ? 5.489 10.705 -30.247 1.00 82.12 78 ARG A N 1
ATOM 662 C CA . ARG A 1 78 ? 4.243 11.435 -30.464 1.00 82.12 78 ARG A CA 1
ATOM 663 C C . ARG A 1 78 ? 4.260 12.055 -31.859 1.00 82.12 78 ARG A C 1
ATOM 665 O O . ARG A 1 78 ? 5.147 12.854 -32.161 1.00 82.12 78 ARG A O 1
ATOM 672 N N . VAL A 1 79 ? 3.278 11.710 -32.686 1.00 76.31 79 VAL A N 1
ATOM 673 C CA . VAL A 1 79 ? 3.073 12.326 -34.005 1.00 76.31 79 VAL A CA 1
ATOM 674 C C . VAL A 1 79 ? 2.238 13.598 -33.836 1.00 76.31 79 VAL A C 1
ATOM 676 O O . VAL A 1 79 ? 1.314 13.647 -33.023 1.00 76.31 79 VAL A O 1
ATOM 679 N N . GLU A 1 80 ? 2.578 14.667 -34.563 1.00 69.44 80 GLU A N 1
ATOM 680 C CA . GLU A 1 80 ? 1.857 15.940 -34.467 1.00 69.44 80 GLU A CA 1
ATOM 681 C C . GLU A 1 80 ? 0.352 15.758 -34.734 1.00 69.44 80 GLU A C 1
ATOM 683 O O . GLU A 1 80 ? -0.048 15.295 -35.800 1.00 69.44 80 GLU A O 1
ATOM 688 N N . ASN A 1 81 ? -0.477 16.225 -33.792 1.00 67.69 81 ASN A N 1
ATOM 689 C CA . ASN A 1 81 ? -1.947 16.126 -33.783 1.00 67.69 81 ASN A CA 1
ATOM 690 C C . ASN A 1 81 ? -2.536 14.750 -33.427 1.00 67.69 81 ASN A C 1
ATOM 692 O O . ASN A 1 81 ? -3.749 14.577 -33.554 1.00 67.69 81 ASN A O 1
ATOM 696 N N . GLU A 1 82 ? -1.724 13.818 -32.925 1.00 75.88 82 GLU A N 1
ATOM 697 C CA . GLU A 1 82 ? -2.190 12.538 -32.387 1.00 75.88 82 GLU A CA 1
ATOM 698 C C . GLU A 1 82 ? -1.834 12.389 -30.900 1.00 75.88 82 GLU A C 1
ATOM 700 O O . GLU A 1 82 ? -0.818 12.900 -30.410 1.00 75.88 82 GLU A O 1
ATOM 705 N N . ASP A 1 83 ? -2.713 11.711 -30.157 1.00 76.25 83 ASP A N 1
ATOM 706 C CA . ASP A 1 83 ? -2.495 11.432 -28.736 1.00 76.25 83 ASP A CA 1
ATOM 707 C C . ASP A 1 83 ? -1.687 10.148 -28.495 1.00 76.25 83 ASP A C 1
ATOM 709 O O . ASP A 1 83 ? -1.031 10.044 -27.449 1.00 76.25 83 ASP A O 1
ATOM 713 N N . ASP A 1 84 ? -1.696 9.248 -29.482 1.00 81.50 84 ASP A N 1
ATOM 714 C CA . ASP A 1 84 ? -1.089 7.920 -29.450 1.00 81.50 84 ASP A CA 1
ATOM 715 C C . ASP A 1 84 ? 0.444 7.988 -29.563 1.00 81.50 84 ASP A C 1
ATOM 717 O O . ASP A 1 84 ? 1.018 8.892 -30.185 1.00 81.50 84 ASP A O 1
ATOM 721 N N . LEU A 1 85 ? 1.116 7.016 -28.940 1.00 84.75 85 LEU A N 1
ATOM 722 C CA . LEU A 1 85 ? 2.570 6.864 -29.002 1.00 84.75 85 LEU A CA 1
ATOM 723 C C . LEU A 1 85 ? 2.954 5.675 -29.882 1.00 84.75 85 LEU A C 1
ATOM 725 O O . LEU A 1 85 ? 2.482 4.555 -29.680 1.00 84.75 85 LEU A O 1
ATOM 729 N N . TYR A 1 86 ? 3.863 5.919 -30.824 1.00 83.44 86 TYR A N 1
ATOM 730 C CA . TYR A 1 86 ? 4.309 4.918 -31.788 1.00 83.44 86 TYR A CA 1
ATOM 731 C C . TYR A 1 86 ? 5.730 4.442 -31.476 1.00 83.44 86 TYR A C 1
ATOM 733 O O . TYR A 1 86 ? 6.635 5.265 -31.331 1.00 83.44 86 TYR A O 1
ATOM 741 N N . PRO A 1 87 ? 5.981 3.126 -31.405 1.00 83.81 87 PRO A N 1
ATOM 742 C CA . PRO A 1 87 ? 7.289 2.601 -31.026 1.00 83.81 87 PRO A CA 1
ATOM 743 C C . PRO A 1 87 ? 8.367 2.822 -32.093 1.00 83.81 87 PRO A C 1
ATOM 745 O O . PRO A 1 87 ? 9.535 2.649 -31.788 1.00 83.81 87 PRO A O 1
ATOM 748 N N . ALA A 1 88 ? 8.025 3.204 -33.324 1.00 82.69 88 ALA A N 1
ATOM 749 C CA . ALA A 1 88 ? 8.986 3.534 -34.377 1.00 82.69 88 ALA A CA 1
ATOM 750 C C . ALA A 1 88 ? 8.672 4.910 -34.971 1.00 82.69 88 ALA A C 1
ATOM 752 O O . ALA A 1 88 ? 7.535 5.376 -34.887 1.00 82.69 88 ALA A O 1
ATOM 753 N N . LYS A 1 89 ? 9.679 5.555 -35.570 1.00 75.62 89 LYS A N 1
ATOM 754 C CA . LYS A 1 89 ? 9.501 6.862 -36.223 1.00 75.62 89 LYS A CA 1
ATOM 755 C C . LYS A 1 89 ? 8.897 6.738 -37.617 1.00 75.62 89 LYS A C 1
ATOM 757 O O . LYS A 1 89 ? 8.236 7.668 -38.071 1.00 75.62 89 LYS A O 1
ATOM 762 N N . ASP A 1 90 ? 9.134 5.618 -38.292 1.00 72.44 90 ASP A N 1
ATOM 763 C CA . ASP A 1 90 ? 8.613 5.350 -39.625 1.00 72.44 90 ASP A CA 1
ATOM 764 C C . ASP A 1 90 ? 8.268 3.868 -39.848 1.00 72.44 90 ASP A C 1
ATOM 766 O O . ASP A 1 90 ? 8.614 2.985 -39.059 1.00 72.44 90 ASP A O 1
ATOM 770 N N . ASP A 1 91 ? 7.588 3.605 -40.967 1.00 73.44 91 ASP A N 1
ATOM 771 C CA . ASP A 1 91 ? 7.163 2.267 -41.396 1.00 73.44 91 ASP A CA 1
ATOM 772 C C . ASP A 1 91 ? 8.337 1.341 -41.777 1.00 73.44 91 ASP A C 1
ATOM 774 O O . ASP A 1 91 ? 8.137 0.140 -41.975 1.00 73.44 91 ASP A O 1
ATOM 778 N N . MET A 1 92 ? 9.555 1.881 -41.912 1.00 70.44 92 MET A N 1
ATOM 779 C CA . MET A 1 92 ? 10.770 1.114 -42.216 1.00 70.44 92 MET A CA 1
ATOM 780 C C . MET A 1 92 ? 11.437 0.571 -40.942 1.00 70.44 92 MET A C 1
ATOM 782 O O . MET A 1 92 ? 12.334 -0.265 -41.041 1.00 70.44 92 MET A O 1
ATOM 786 N N . GLY A 1 93 ? 10.984 0.998 -39.757 1.00 67.12 93 GLY A N 1
ATOM 787 C CA . GLY A 1 93 ? 11.553 0.605 -38.468 1.00 67.12 93 GLY A CA 1
ATOM 788 C C . GLY A 1 93 ? 12.743 1.463 -38.036 1.00 67.12 93 GLY A C 1
ATOM 789 O O . GLY A 1 93 ? 13.409 1.138 -37.052 1.00 67.12 93 GLY A O 1
ATOM 790 N N . THR A 1 94 ? 13.020 2.571 -38.726 1.00 71.44 94 THR A N 1
ATOM 791 C CA . THR A 1 94 ? 14.032 3.524 -38.272 1.00 71.44 94 THR A CA 1
ATOM 792 C C . THR A 1 94 ? 13.517 4.241 -37.025 1.00 71.44 94 THR A C 1
ATOM 794 O O . THR A 1 94 ? 12.350 4.628 -36.913 1.00 71.44 94 THR A O 1
ATOM 797 N N . GLY A 1 95 ? 14.389 4.383 -36.028 1.00 74.56 95 GLY A N 1
ATOM 798 C CA . GLY A 1 95 ? 14.000 4.884 -34.718 1.00 74.56 95 GLY A CA 1
ATOM 799 C C . GLY A 1 95 ? 13.142 3.899 -33.929 1.00 74.56 95 GLY A C 1
ATOM 800 O O . GLY A 1 95 ? 12.390 4.349 -33.077 1.00 74.56 95 GLY A O 1
ATOM 801 N N . GLU A 1 96 ? 13.205 2.587 -34.196 1.00 84.62 96 GLU A N 1
ATOM 802 C CA . GLU A 1 96 ? 12.505 1.597 -33.371 1.00 84.62 96 GLU A CA 1
ATOM 803 C C . GLU A 1 96 ? 12.998 1.686 -31.919 1.00 84.62 96 GLU A C 1
ATOM 805 O O . GLU A 1 96 ? 14.159 1.418 -31.598 1.00 84.62 96 GLU A O 1
ATOM 810 N N . PHE A 1 97 ? 12.088 2.079 -31.043 1.00 85.56 97 PHE A N 1
ATOM 811 C CA . PHE A 1 97 ? 12.277 2.293 -29.629 1.00 85.56 97 PHE A CA 1
ATOM 812 C C . PHE A 1 97 ? 11.683 1.111 -28.872 1.00 85.56 97 PHE A C 1
ATOM 814 O O . PHE A 1 97 ? 10.478 0.865 -28.898 1.00 85.56 97 PHE A O 1
ATOM 821 N N . LYS A 1 98 ? 12.547 0.355 -28.195 1.00 89.50 98 LYS A N 1
ATOM 822 C CA . LYS A 1 98 ? 12.159 -0.794 -27.372 1.00 89.50 98 LYS A CA 1
ATOM 823 C C . LYS A 1 98 ? 12.391 -0.457 -25.918 1.00 89.50 98 LYS A C 1
ATOM 825 O O . LYS A 1 98 ? 13.479 -0.010 -25.562 1.00 89.50 98 LYS A O 1
ATOM 830 N N . LEU A 1 99 ? 11.395 -0.736 -25.083 1.00 90.12 99 LEU A N 1
ATOM 831 C CA . LEU A 1 99 ? 11.478 -0.542 -23.643 1.00 90.12 99 LEU A CA 1
ATOM 832 C C . LEU A 1 99 ? 11.254 -1.832 -22.868 1.00 90.12 99 LEU A C 1
ATOM 834 O O . LEU A 1 99 ? 10.389 -2.649 -23.179 1.00 90.12 99 LEU A O 1
ATOM 838 N N . GLN A 1 100 ? 12.019 -1.955 -21.794 1.00 90.19 100 GLN A N 1
ATOM 839 C CA . GLN A 1 100 ? 11.882 -2.968 -20.774 1.00 90.19 100 GLN A CA 1
ATOM 840 C C . GLN A 1 100 ? 11.923 -2.304 -19.397 1.00 90.19 100 GLN A C 1
ATOM 842 O O . GLN A 1 100 ? 12.855 -1.577 -19.051 1.00 90.19 100 GLN A O 1
ATOM 847 N N . VAL A 1 101 ? 10.914 -2.610 -18.586 1.00 91.00 101 VAL A N 1
ATOM 848 C CA . VAL A 1 101 ? 10.891 -2.237 -17.171 1.00 91.00 101 VAL A CA 1
ATOM 849 C C . VAL A 1 101 ? 11.855 -3.144 -16.408 1.00 91.00 101 VAL A C 1
ATOM 851 O O . VAL A 1 101 ? 11.763 -4.372 -16.493 1.00 91.00 101 VAL A O 1
ATOM 854 N N . GLY A 1 102 ? 12.795 -2.531 -15.697 1.00 89.94 102 GLY A N 1
ATOM 855 C CA . GLY A 1 102 ? 13.776 -3.194 -14.849 1.00 89.94 102 GLY A CA 1
ATOM 856 C C . GLY A 1 102 ? 13.293 -3.344 -13.406 1.00 89.94 102 GLY A C 1
ATOM 857 O O . GLY A 1 102 ? 12.145 -3.709 -13.143 1.00 89.94 102 GLY A O 1
ATOM 858 N N . ALA A 1 103 ? 14.196 -3.106 -12.453 1.00 90.88 103 ALA A N 1
ATOM 859 C CA . ALA A 1 103 ? 13.862 -3.145 -11.036 1.00 90.88 103 ALA A CA 1
ATOM 860 C C . ALA A 1 103 ? 12.931 -1.987 -10.641 1.00 90.88 103 ALA A C 1
ATOM 862 O O . ALA A 1 103 ? 13.098 -0.852 -11.079 1.00 90.88 103 ALA A O 1
ATOM 863 N N . PHE A 1 104 ? 11.969 -2.280 -9.768 1.00 92.06 104 PHE A N 1
ATOM 864 C CA . PHE A 1 104 ? 11.041 -1.302 -9.208 1.00 92.06 104 PHE A CA 1
ATOM 865 C C . PHE A 1 104 ? 11.219 -1.240 -7.689 1.00 92.06 104 PHE A C 1
ATOM 867 O O . PHE A 1 104 ? 10.938 -2.216 -6.981 1.00 92.06 104 PHE A O 1
ATOM 874 N N . ASP A 1 105 ? 11.682 -0.092 -7.193 1.00 92.69 105 ASP A N 1
ATOM 875 C CA . ASP A 1 105 ? 11.919 0.163 -5.774 1.00 92.69 105 ASP A CA 1
ATOM 876 C C . ASP A 1 105 ? 10.791 1.023 -5.193 1.00 92.69 105 ASP A C 1
ATOM 878 O O . ASP A 1 105 ? 10.664 2.222 -5.452 1.00 92.69 105 ASP A O 1
ATOM 882 N N . ARG A 1 106 ? 9.967 0.403 -4.346 1.00 92.12 106 ARG A N 1
ATOM 883 C CA . ARG A 1 106 ? 8.802 1.052 -3.730 1.00 92.12 106 ARG A CA 1
ATOM 884 C C . ARG A 1 106 ? 9.174 2.087 -2.664 1.00 92.12 106 ARG A C 1
ATOM 886 O O . ARG A 1 106 ? 8.395 3.012 -2.436 1.00 92.12 106 ARG A O 1
ATOM 893 N N . ARG A 1 107 ? 10.332 1.941 -2.005 1.00 89.00 107 ARG A N 1
ATOM 894 C CA . ARG A 1 107 ? 10.801 2.842 -0.933 1.00 89.00 107 ARG A CA 1
ATOM 895 C C . ARG A 1 107 ? 11.457 4.074 -1.500 1.00 89.00 107 ARG A C 1
ATOM 897 O O . ARG A 1 107 ? 11.147 5.184 -1.066 1.00 89.00 107 ARG A O 1
ATOM 904 N N . ARG A 1 108 ? 12.372 3.855 -2.444 1.00 92.31 108 ARG A N 1
ATOM 905 C CA . ARG A 1 108 ? 13.050 4.932 -3.163 1.00 92.31 108 ARG A CA 1
ATOM 906 C C . ARG A 1 108 ? 12.099 5.612 -4.135 1.00 92.31 108 ARG A C 1
ATOM 908 O O . ARG A 1 108 ? 12.298 6.786 -4.404 1.00 92.31 108 ARG A O 1
ATOM 915 N N . ARG A 1 109 ? 11.022 4.916 -4.527 1.00 94.44 109 ARG A N 1
ATOM 916 C CA . ARG A 1 109 ? 10.029 5.368 -5.508 1.00 94.44 109 ARG A CA 1
ATOM 917 C C . ARG A 1 109 ? 10.703 5.622 -6.845 1.00 94.44 109 ARG A C 1
ATOM 919 O O . ARG A 1 109 ? 10.508 6.657 -7.474 1.00 94.44 109 ARG A O 1
ATOM 926 N N . THR A 1 110 ? 11.502 4.635 -7.230 1.00 94.69 110 THR A N 1
ATOM 927 C CA . THR A 1 110 ? 12.221 4.636 -8.490 1.00 94.69 110 THR A CA 1
ATOM 928 C C . THR A 1 110 ? 11.882 3.398 -9.301 1.00 94.69 110 THR A C 1
ATOM 930 O O . THR A 1 110 ? 11.507 2.346 -8.765 1.00 94.69 110 THR A O 1
ATOM 933 N N . CYS A 1 111 ? 11.980 3.530 -10.617 1.00 94.62 111 CYS A N 1
ATOM 934 C CA . CYS A 1 111 ? 11.869 2.419 -11.542 1.00 94.62 111 CYS A CA 1
ATOM 935 C C . CYS A 1 111 ? 13.004 2.491 -12.556 1.00 94.62 111 CYS A C 1
ATOM 937 O O . CYS A 1 111 ? 13.171 3.503 -13.234 1.00 94.62 111 CYS A O 1
ATOM 939 N N . GLU A 1 112 ? 13.756 1.403 -12.683 1.00 93.75 112 GLU A N 1
ATOM 940 C CA . GLU A 1 112 ? 14.734 1.262 -13.752 1.00 93.75 112 GLU A CA 1
ATOM 941 C C . GLU A 1 112 ? 14.006 1.047 -15.076 1.00 93.75 112 GLU A C 1
ATOM 943 O O . GLU A 1 112 ? 13.110 0.202 -15.188 1.00 93.75 112 GLU A O 1
ATOM 948 N N . ILE A 1 113 ? 14.431 1.779 -16.094 1.00 91.62 113 ILE A N 1
ATOM 949 C CA . ILE A 1 113 ? 13.986 1.622 -17.467 1.00 91.62 113 ILE A CA 1
ATOM 950 C C . ILE A 1 113 ? 15.213 1.327 -18.314 1.00 91.62 113 ILE A C 1
ATOM 952 O O . ILE A 1 113 ? 16.229 2.014 -18.251 1.00 91.62 113 ILE A O 1
ATOM 956 N N . ARG A 1 114 ? 15.115 0.264 -19.104 1.00 90.75 114 ARG A N 1
ATOM 957 C CA . ARG A 1 114 ? 16.146 -0.141 -20.053 1.00 90.75 114 ARG A CA 1
ATOM 958 C C . ARG A 1 114 ? 15.534 -0.162 -21.426 1.00 90.75 114 ARG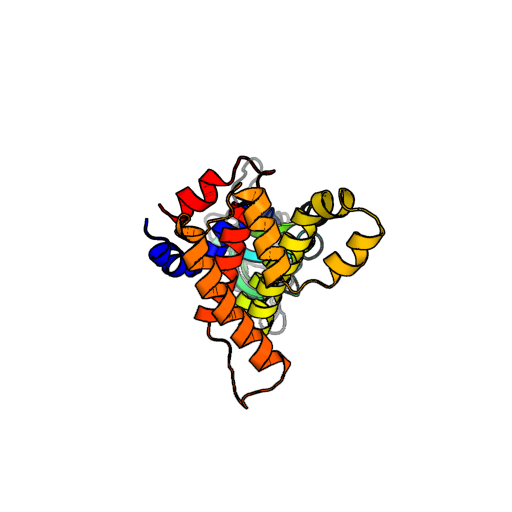 A C 1
ATOM 960 O O . ARG A 1 114 ? 14.391 -0.585 -21.584 1.00 90.75 114 ARG A O 1
ATOM 967 N N . GLY A 1 115 ? 16.292 0.247 -22.422 1.00 88.50 115 GLY A N 1
ATOM 968 C CA . GLY A 1 115 ? 15.790 0.195 -23.775 1.00 88.50 115 GLY A CA 1
ATOM 969 C C . GLY A 1 115 ? 16.872 0.201 -24.820 1.00 88.50 115 GLY A C 1
ATOM 970 O O . GLY A 1 115 ? 18.066 0.272 -24.527 1.00 88.50 115 GLY A O 1
ATOM 971 N N . SER A 1 116 ? 16.415 0.105 -26.057 1.00 87.31 116 SER A N 1
ATOM 972 C CA . SER A 1 116 ? 17.251 0.257 -27.232 1.00 87.31 116 SER A CA 1
ATOM 973 C C . SER A 1 116 ? 16.560 1.156 -28.233 1.00 87.31 116 SER A C 1
ATOM 975 O O . SER A 1 116 ? 15.341 1.080 -28.401 1.00 87.31 116 SER A O 1
ATOM 977 N N . LEU A 1 117 ? 17.356 1.962 -28.917 1.00 85.81 117 LEU A N 1
ATOM 978 C CA . LEU A 1 117 ? 16.919 2.746 -30.053 1.00 85.81 117 LEU A CA 1
ATOM 979 C C . LEU A 1 117 ? 17.674 2.289 -31.299 1.00 85.81 117 LEU A C 1
ATOM 981 O O . LEU A 1 117 ? 18.905 2.340 -31.323 1.00 85.81 117 LEU A O 1
ATOM 985 N N . HIS A 1 118 ? 16.938 1.833 -32.308 1.00 84.69 118 HIS A N 1
ATOM 986 C CA . HIS A 1 118 ? 17.499 1.426 -33.589 1.00 84.69 118 HIS A CA 1
ATOM 987 C C . HIS A 1 118 ? 17.655 2.627 -34.522 1.00 84.69 118 HIS A C 1
ATOM 989 O O . HIS A 1 118 ? 16.700 3.370 -34.743 1.00 84.69 118 HIS A O 1
ATOM 995 N N . GLY A 1 119 ? 18.833 2.822 -35.103 1.00 79.19 119 GLY A N 1
ATOM 996 C CA . GLY A 1 119 ? 19.041 3.853 -36.122 1.00 79.19 119 GLY A CA 1
ATOM 997 C C . GLY A 1 119 ? 20.489 4.303 -36.205 1.00 79.19 119 GLY A C 1
ATOM 998 O O . GLY A 1 119 ? 21.369 3.704 -35.590 1.00 79.19 119 GLY A O 1
ATOM 999 N N . SER A 1 120 ? 20.753 5.364 -36.964 1.00 73.44 120 SER A N 1
ATOM 1000 C CA . SER A 1 120 ? 22.047 6.048 -36.953 1.00 73.44 120 SER A CA 1
ATOM 1001 C C . SER A 1 120 ? 22.043 7.213 -35.958 1.00 73.44 120 SER A C 1
ATOM 1003 O O . SER A 1 120 ? 20.996 7.708 -35.545 1.00 73.44 120 SER A O 1
ATOM 1005 N N . THR A 1 121 ? 23.213 7.748 -35.601 1.00 65.31 121 THR A N 1
ATOM 1006 C CA . THR A 1 121 ? 23.282 8.895 -34.673 1.00 65.31 121 THR A CA 1
ATOM 1007 C C . THR A 1 121 ? 22.603 10.163 -35.201 1.00 65.31 121 THR A C 1
ATOM 1009 O O . THR A 1 121 ? 22.264 11.035 -34.405 1.00 65.31 121 THR A O 1
ATOM 1012 N N . PHE A 1 122 ? 22.414 10.286 -36.520 1.00 65.75 122 PHE A N 1
ATOM 1013 C CA . PHE A 1 122 ? 21.646 11.386 -37.117 1.00 65.75 122 PHE A CA 1
ATOM 1014 C C . PHE A 1 122 ? 20.146 11.231 -36.873 1.00 65.75 122 PHE A C 1
ATOM 1016 O O . PHE A 1 122 ? 19.461 12.225 -36.653 1.00 65.75 122 PHE A O 1
ATOM 1023 N N . ASP A 1 123 ? 19.661 9.992 -36.843 1.00 64.31 123 ASP A N 1
ATOM 1024 C CA . ASP A 1 123 ? 18.256 9.687 -36.581 1.00 64.31 123 ASP A CA 1
ATOM 1025 C C . ASP A 1 123 ? 17.939 9.825 -35.089 1.00 64.31 123 ASP A C 1
ATOM 1027 O O . ASP A 1 123 ? 16.828 10.201 -34.718 1.00 64.31 123 ASP A O 1
ATOM 1031 N N . ILE A 1 124 ? 18.926 9.560 -34.225 1.00 62.34 124 ILE A N 1
ATOM 1032 C CA . ILE A 1 124 ? 18.805 9.648 -32.764 1.00 62.34 124 ILE A CA 1
ATOM 1033 C C . ILE A 1 124 ? 18.896 11.100 -32.267 1.00 62.34 124 ILE A C 1
ATOM 1035 O O . ILE A 1 124 ? 18.087 11.492 -31.436 1.00 62.34 124 ILE A O 1
ATOM 1039 N N . ASN A 1 125 ? 19.820 11.910 -32.802 1.00 57.59 125 ASN A N 1
ATOM 1040 C CA . ASN A 1 125 ? 20.047 13.307 -32.385 1.00 57.59 125 ASN A CA 1
ATOM 1041 C C . ASN A 1 125 ? 19.414 14.357 -33.335 1.00 57.59 125 ASN A C 1
ATOM 1043 O O . ASN A 1 125 ? 19.823 15.520 -33.323 1.00 57.59 125 ASN A O 1
ATOM 1047 N N . GLY A 1 126 ? 18.504 13.940 -34.223 1.00 57.22 126 GLY A N 1
ATOM 1048 C CA . GLY A 1 126 ? 17.891 14.775 -35.268 1.00 57.22 126 GLY A CA 1
ATOM 1049 C C . GLY A 1 126 ? 16.665 15.590 -34.821 1.00 57.22 126 GLY A C 1
ATOM 1050 O O . GLY A 1 126 ? 16.376 15.702 -33.638 1.00 57.22 126 GLY A O 1
ATOM 1051 N N . GLU A 1 127 ? 15.912 16.138 -35.784 1.00 50.03 127 GLU A N 1
ATOM 1052 C CA . GLU A 1 127 ? 14.738 17.029 -35.591 1.00 50.03 127 GLU A CA 1
ATOM 1053 C C . GLU A 1 127 ? 13.489 16.365 -34.968 1.00 50.03 127 GLU A C 1
ATOM 1055 O O . GLU A 1 127 ? 12.428 16.980 -34.879 1.00 50.03 127 GLU A O 1
ATOM 1060 N N . PHE A 1 128 ? 13.582 15.106 -34.552 1.00 54.06 128 PHE A N 1
ATOM 1061 C CA . PHE A 1 128 ? 12.439 14.353 -34.046 1.00 54.06 128 PHE A CA 1
ATOM 1062 C C . PHE A 1 128 ? 12.233 14.591 -32.548 1.00 54.06 128 PHE A C 1
ATOM 1064 O O . PHE A 1 128 ? 13.194 14.725 -31.796 1.00 54.06 128 PHE A O 1
ATOM 1071 N N . VAL A 1 129 ? 10.971 14.596 -32.112 1.00 64.25 129 VAL A N 1
ATOM 1072 C CA . VAL A 1 129 ? 10.599 14.690 -30.693 1.00 64.25 129 VAL A CA 1
ATOM 1073 C C . VAL A 1 129 ? 11.172 13.488 -29.937 1.00 64.25 129 VAL A C 1
ATOM 1075 O O . VAL A 1 129 ? 11.065 12.356 -30.411 1.00 64.25 129 VAL A O 1
ATOM 1078 N N . ASP A 1 130 ? 11.777 13.726 -28.772 1.00 76.25 130 ASP A N 1
ATOM 1079 C CA . ASP A 1 130 ? 12.230 12.653 -27.882 1.00 76.25 130 ASP A CA 1
ATOM 1080 C C . ASP A 1 130 ? 11.063 11.704 -27.553 1.00 76.25 130 ASP A C 1
ATOM 1082 O O . ASP A 1 130 ? 9.938 12.174 -27.345 1.00 76.25 130 ASP A O 1
ATOM 1086 N N . PRO A 1 131 ? 11.292 10.379 -27.497 1.00 82.81 131 PRO A N 1
ATOM 1087 C CA . PRO A 1 131 ? 10.240 9.439 -27.159 1.00 82.81 131 PRO A CA 1
ATOM 1088 C C . PRO A 1 131 ? 9.708 9.736 -25.755 1.00 82.81 131 PRO A C 1
ATOM 1090 O O . PRO A 1 131 ? 10.436 10.139 -24.849 1.00 82.81 131 PRO A O 1
ATOM 1093 N N . GLU A 1 132 ? 8.417 9.520 -25.571 1.00 88.88 132 GLU A N 1
ATOM 1094 C CA . GLU A 1 132 ? 7.738 9.646 -24.291 1.00 88.88 132 GLU A CA 1
ATOM 1095 C C . GLU A 1 132 ? 7.359 8.251 -23.804 1.00 88.88 132 GLU A C 1
ATOM 1097 O O . GLU A 1 132 ? 7.117 7.336 -24.594 1.00 88.88 132 GLU A O 1
ATOM 1102 N N . LEU A 1 133 ? 7.289 8.074 -22.491 1.00 90.44 133 LEU A N 1
ATOM 1103 C CA . LEU A 1 133 ? 6.672 6.900 -21.898 1.00 90.44 133 LEU A CA 1
ATOM 1104 C C . LEU A 1 133 ? 5.616 7.336 -20.890 1.00 90.44 133 LEU A C 1
ATOM 1106 O O . LEU A 1 133 ? 5.865 8.159 -20.004 1.00 90.44 133 LEU A O 1
ATOM 1110 N N . ASN A 1 134 ? 4.425 6.774 -21.048 1.00 91.94 134 ASN A N 1
ATOM 1111 C CA . ASN A 1 134 ? 3.329 6.917 -20.112 1.00 91.94 134 ASN A CA 1
ATOM 1112 C C . ASN A 1 134 ? 3.383 5.739 -19.146 1.00 91.94 134 ASN A C 1
ATOM 1114 O O . ASN A 1 134 ? 3.589 4.589 -19.539 1.00 91.94 134 ASN A O 1
ATOM 1118 N N . TYR A 1 135 ? 3.179 6.007 -17.867 1.00 92.75 135 TYR A N 1
ATOM 1119 C CA . TYR A 1 135 ? 3.133 4.963 -16.858 1.00 92.75 135 TYR A CA 1
ATOM 1120 C C . TYR A 1 135 ? 2.107 5.299 -15.794 1.00 92.75 135 TYR A C 1
ATOM 1122 O O . TYR A 1 135 ? 1.740 6.451 -15.558 1.00 92.75 135 TYR A O 1
ATOM 1130 N N . LYS A 1 136 ? 1.629 4.242 -15.156 1.00 94.38 136 LYS A N 1
ATOM 1131 C CA . LYS A 1 136 ? 0.585 4.293 -14.155 1.00 94.38 136 LYS A CA 1
ATOM 1132 C C . LYS A 1 136 ? 1.140 3.791 -12.837 1.00 94.38 136 LYS A C 1
ATOM 1134 O O . LYS A 1 136 ? 1.640 2.669 -12.734 1.00 94.38 136 LYS A O 1
ATOM 1139 N N . ILE A 1 137 ? 1.017 4.622 -11.811 1.00 94.12 137 ILE A N 1
ATOM 1140 C CA . ILE A 1 137 ? 1.377 4.269 -10.444 1.00 94.12 137 ILE A CA 1
ATOM 1141 C C . ILE A 1 137 ? 0.106 4.094 -9.629 1.00 94.12 137 ILE A C 1
ATOM 1143 O O . ILE A 1 137 ? -0.693 5.020 -9.507 1.00 94.12 137 ILE A O 1
ATOM 1147 N N . THR A 1 138 ? -0.065 2.923 -9.014 1.00 94.06 138 THR A N 1
ATOM 1148 C CA . THR A 1 138 ? -1.070 2.759 -7.961 1.00 94.06 138 THR A CA 1
ATOM 1149 C C . THR A 1 138 ? -0.437 3.079 -6.616 1.00 94.06 138 THR A C 1
ATOM 1151 O O . THR A 1 138 ? 0.471 2.375 -6.156 1.00 94.06 138 THR A O 1
ATOM 1154 N N . GLY A 1 139 ? -0.943 4.118 -5.961 1.00 94.19 139 GLY A N 1
ATOM 1155 C CA . GLY A 1 139 ? -0.325 4.647 -4.757 1.00 94.19 139 GLY A CA 1
ATOM 1156 C C . GLY A 1 139 ? -1.109 5.779 -4.109 1.00 94.19 139 GLY A C 1
ATOM 1157 O O . GLY A 1 139 ? -2.308 5.938 -4.329 1.00 94.19 139 GLY A O 1
ATOM 1158 N N . VAL A 1 140 ? -0.407 6.550 -3.286 1.00 94.56 140 VAL A N 1
ATOM 1159 C CA . VAL A 1 140 ? -0.912 7.783 -2.672 1.00 94.56 140 VAL A CA 1
ATOM 1160 C C . VAL A 1 140 ? 0.004 8.924 -3.079 1.00 94.56 140 VAL A C 1
ATOM 1162 O O . VAL A 1 140 ? 1.208 8.862 -2.806 1.00 94.56 140 VAL A O 1
ATOM 1165 N N . SER A 1 141 ? -0.558 9.959 -3.701 1.00 92.81 141 SER A N 1
ATOM 1166 C CA . SER A 1 141 ? 0.192 11.155 -4.089 1.00 92.81 141 SER A CA 1
ATOM 1167 C C . SER A 1 141 ? 0.596 12.004 -2.880 1.00 92.81 141 SER A C 1
ATOM 1169 O O . SER A 1 141 ? 0.002 11.903 -1.799 1.00 92.81 141 SER A O 1
ATOM 1171 N N . ALA A 1 142 ? 1.590 12.877 -3.053 1.00 89.81 142 ALA A N 1
ATOM 1172 C CA . ALA A 1 142 ? 2.010 13.824 -2.018 1.00 89.81 142 ALA A CA 1
ATOM 1173 C C . ALA A 1 142 ? 0.841 14.692 -1.505 1.00 89.81 142 ALA A C 1
ATOM 1175 O O . ALA A 1 142 ? 0.695 14.902 -0.299 1.00 89.81 142 ALA A O 1
ATOM 1176 N N . GLU A 1 143 ? -0.058 15.117 -2.396 1.00 89.75 143 GLU A N 1
ATOM 1177 C CA . GLU A 1 143 ? -1.250 15.893 -2.035 1.00 89.75 143 GLU A CA 1
ATOM 1178 C C . GLU A 1 143 ? -2.278 15.083 -1.232 1.00 89.75 143 GLU A C 1
ATOM 1180 O O . GLU A 1 143 ? -2.913 15.593 -0.304 1.00 89.75 143 GLU A O 1
ATOM 1185 N N . GLN A 1 144 ? -2.471 13.810 -1.587 1.00 90.75 144 GLN A N 1
ATOM 1186 C CA . GLN A 1 144 ? -3.400 12.922 -0.889 1.00 90.75 144 GLN A CA 1
ATOM 1187 C C . GLN A 1 144 ? -2.899 12.571 0.509 1.00 90.75 144 GLN A C 1
ATOM 1189 O O . GLN A 1 144 ? -3.715 12.453 1.426 1.00 90.75 144 GLN A O 1
ATOM 1194 N N . LYS A 1 145 ? -1.577 12.457 0.687 1.00 90.25 145 LYS A N 1
ATOM 1195 C CA . LYS A 1 145 ? -0.945 12.156 1.976 1.00 90.25 145 LYS A CA 1
ATOM 1196 C C . LYS A 1 145 ? -1.412 13.101 3.082 1.00 90.25 145 LYS A C 1
ATOM 1198 O O . LYS A 1 145 ? -1.735 12.645 4.168 1.00 90.25 145 LYS A O 1
ATOM 1203 N N . ILE A 1 146 ? -1.521 14.398 2.788 1.00 89.19 146 ILE A N 1
ATOM 1204 C CA . ILE A 1 146 ? -1.912 15.439 3.759 1.00 89.19 146 ILE A CA 1
ATOM 1205 C C . ILE A 1 146 ? -3.311 15.183 4.352 1.00 89.19 146 ILE A C 1
ATOM 1207 O O . ILE A 1 146 ? -3.635 15.661 5.435 1.00 89.19 146 ILE A O 1
ATOM 1211 N N . LYS A 1 147 ? -4.154 14.422 3.646 1.00 89.38 147 LYS A N 1
ATOM 1212 C CA . LYS A 1 147 ? -5.528 14.098 4.053 1.00 89.38 147 LYS A CA 1
ATOM 1213 C C . LYS A 1 147 ? -5.623 12.780 4.824 1.00 89.38 147 LYS A C 1
ATOM 1215 O O . LYS A 1 147 ? -6.725 12.390 5.213 1.00 89.38 147 LYS A O 1
ATOM 1220 N N . LEU A 1 148 ? -4.514 12.062 4.989 1.00 90.56 148 LEU A N 1
ATOM 1221 C CA . LEU A 1 148 ? -4.499 10.804 5.715 1.00 90.56 148 LEU A CA 1
ATOM 1222 C C . LEU A 1 148 ? -4.459 11.055 7.220 1.00 90.56 148 LEU A C 1
ATOM 1224 O O . LEU A 1 148 ? -3.747 11.910 7.732 1.00 90.56 148 LEU A O 1
ATOM 1228 N N . SER A 1 149 ? -5.245 10.264 7.934 1.00 91.94 149 SER A N 1
ATOM 1229 C CA . SER A 1 149 ? -5.112 10.112 9.379 1.00 91.94 149 SER A CA 1
ATOM 1230 C C . SER A 1 149 ? -4.016 9.098 9.709 1.00 91.94 149 SER A C 1
ATOM 1232 O O . SER A 1 149 ? -3.716 8.209 8.908 1.00 91.94 149 SER A O 1
ATOM 1234 N N . LEU A 1 150 ? -3.476 9.169 10.928 1.00 92.88 150 LEU A N 1
ATOM 1235 C CA . LEU A 1 150 ? -2.394 8.292 11.389 1.00 92.88 150 LEU A CA 1
ATOM 1236 C C . LEU A 1 150 ? -2.687 6.798 11.166 1.00 92.88 150 LEU A C 1
ATOM 1238 O O . LEU A 1 150 ? -1.822 6.057 10.706 1.00 92.88 150 LEU A O 1
ATOM 1242 N N . PHE A 1 151 ? -3.909 6.335 11.447 1.00 93.56 151 PHE A N 1
ATOM 1243 C CA . PHE A 1 151 ? -4.246 4.923 11.246 1.00 93.56 151 PHE A CA 1
ATOM 1244 C C . PHE A 1 151 ? -4.244 4.516 9.764 1.00 93.56 151 PHE A C 1
ATOM 1246 O O . PHE A 1 151 ? -3.926 3.371 9.452 1.00 93.56 151 PHE A O 1
ATOM 1253 N N . GLN A 1 152 ? -4.579 5.432 8.848 1.00 93.50 152 GLN A N 1
ATOM 1254 C CA . GLN A 1 152 ? -4.513 5.173 7.409 1.00 93.50 152 GLN A CA 1
ATOM 1255 C C . GLN A 1 152 ? -3.058 5.120 6.937 1.00 93.50 152 GLN A C 1
ATOM 1257 O O . GLN A 1 152 ? -2.722 4.238 6.154 1.00 93.50 152 GLN A O 1
ATOM 1262 N N . GLU A 1 153 ? -2.189 5.997 7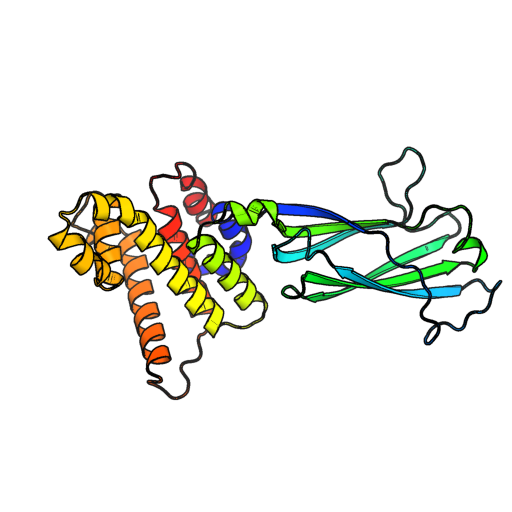.444 1.00 95.12 153 GLU A N 1
ATOM 1263 C CA . GLU A 1 153 ? -0.747 5.939 7.164 1.00 95.12 153 GLU A CA 1
ATOM 1264 C C . GLU A 1 153 ? -0.133 4.618 7.642 1.00 95.12 153 GLU A C 1
ATOM 1266 O O . GLU A 1 153 ? 0.545 3.939 6.876 1.00 95.12 153 GLU A O 1
ATOM 1271 N N . LEU A 1 154 ? -0.440 4.196 8.873 1.00 96.44 154 LEU A N 1
ATOM 1272 C CA . LEU A 1 154 ? 0.024 2.921 9.432 1.00 96.44 154 LEU A CA 1
ATOM 1273 C C . LEU A 1 154 ? -0.499 1.708 8.651 1.00 96.44 154 LEU A C 1
ATOM 1275 O O . LEU A 1 154 ? 0.188 0.690 8.542 1.00 96.44 154 LEU A O 1
ATOM 1279 N N . LEU A 1 155 ? -1.707 1.801 8.096 1.00 95.12 155 LEU A N 1
ATOM 1280 C CA . LEU A 1 155 ? -2.262 0.755 7.246 1.00 95.12 155 LEU A CA 1
ATOM 1281 C C . LEU A 1 155 ? -1.514 0.670 5.907 1.00 95.12 155 LEU A C 1
ATOM 1283 O O . LEU A 1 155 ? -1.159 -0.423 5.476 1.00 95.12 155 LEU A O 1
ATOM 1287 N N . LEU A 1 156 ? -1.253 1.808 5.261 1.00 95.31 156 LEU A N 1
ATOM 1288 C CA . LEU A 1 156 ? -0.514 1.865 3.995 1.00 95.31 156 LEU A CA 1
ATOM 1289 C C . LEU A 1 156 ? 0.939 1.411 4.167 1.00 95.31 156 LEU A C 1
ATOM 1291 O O . LEU A 1 156 ? 1.438 0.629 3.361 1.00 95.31 156 LEU A O 1
ATOM 1295 N N . GLU A 1 157 ? 1.591 1.850 5.242 1.00 95.75 157 GLU A N 1
ATOM 1296 C CA . GLU A 1 157 ? 2.943 1.429 5.609 1.00 95.75 157 GLU A CA 1
ATOM 1297 C C . GLU A 1 157 ? 3.004 -0.079 5.877 1.00 95.75 157 GLU A C 1
ATOM 1299 O O . GLU A 1 157 ? 3.907 -0.761 5.396 1.00 95.75 157 GLU A O 1
ATOM 1304 N N . GLY A 1 158 ? 2.005 -0.625 6.577 1.00 95.88 158 GLY A N 1
ATOM 1305 C CA . GLY A 1 158 ? 1.895 -2.064 6.800 1.00 95.88 158 GLY A CA 1
ATOM 1306 C C . GLY A 1 158 ? 1.816 -2.859 5.499 1.00 95.88 158 GLY A C 1
ATOM 1307 O O . GLY A 1 158 ? 2.463 -3.900 5.384 1.00 95.88 158 GLY A O 1
ATOM 1308 N N . TYR A 1 159 ? 1.092 -2.349 4.502 1.00 95.25 159 TYR A N 1
ATOM 1309 C CA . TYR A 1 159 ? 0.996 -2.988 3.190 1.00 95.25 159 TYR A CA 1
ATOM 1310 C C . TYR A 1 159 ? 2.280 -2.858 2.374 1.00 95.25 159 TYR A C 1
ATOM 1312 O O . TYR A 1 159 ? 2.712 -3.825 1.753 1.00 95.25 159 TYR A O 1
ATOM 1320 N N . LEU A 1 160 ? 2.946 -1.705 2.430 1.00 94.19 160 LEU A N 1
ATOM 1321 C CA . LEU A 1 160 ? 4.251 -1.520 1.800 1.00 94.19 160 LEU A CA 1
ATOM 1322 C C . LEU A 1 160 ? 5.294 -2.507 2.358 1.00 94.19 160 LEU A C 1
ATOM 1324 O O . LEU A 1 160 ? 5.949 -3.211 1.592 1.00 94.19 160 LEU A O 1
ATOM 1328 N N . LEU A 1 161 ? 5.378 -2.627 3.686 1.00 95.12 161 LEU A N 1
ATOM 1329 C CA . LEU A 1 161 ? 6.247 -3.590 4.373 1.00 95.12 161 LEU A CA 1
ATOM 1330 C C . LEU A 1 161 ? 5.934 -5.039 3.989 1.00 95.12 161 LEU A C 1
ATOM 1332 O O . LEU A 1 161 ? 6.831 -5.876 3.919 1.00 95.12 161 LEU A O 1
ATOM 1336 N N . GLU A 1 162 ? 4.662 -5.346 3.749 1.00 94.06 162 GLU A N 1
ATOM 1337 C CA . GLU A 1 162 ? 4.238 -6.667 3.305 1.00 94.06 162 GLU A CA 1
ATOM 1338 C C . GLU A 1 162 ? 4.760 -6.993 1.903 1.00 94.06 162 GLU A C 1
ATOM 1340 O O . GLU A 1 162 ? 5.320 -8.070 1.697 1.00 94.06 162 GLU A O 1
ATOM 1345 N N . LEU A 1 163 ? 4.635 -6.049 0.962 1.00 91.44 163 LEU A N 1
ATOM 1346 C CA . LEU A 1 163 ? 5.150 -6.186 -0.406 1.00 91.44 163 LEU A CA 1
ATOM 1347 C C . LEU A 1 163 ? 6.679 -6.342 -0.444 1.00 91.44 163 LEU A C 1
ATOM 1349 O O . LEU A 1 163 ? 7.214 -6.947 -1.370 1.00 91.44 163 LEU A O 1
ATOM 1353 N N . GLU A 1 164 ? 7.377 -5.829 0.569 1.00 90.38 164 GLU A N 1
ATOM 1354 C CA . GLU A 1 164 ? 8.824 -5.982 0.776 1.00 90.38 164 GLU A CA 1
ATOM 1355 C C . GLU A 1 164 ? 9.209 -7.314 1.443 1.00 90.38 164 GLU A C 1
ATOM 1357 O O . GLU A 1 164 ? 10.389 -7.591 1.652 1.00 90.38 164 GLU A O 1
ATOM 1362 N N . GLY A 1 165 ? 8.230 -8.143 1.818 1.00 91.06 165 GLY A N 1
ATOM 1363 C CA . GLY A 1 165 ? 8.452 -9.398 2.536 1.00 91.06 165 GLY A CA 1
ATOM 1364 C C . GLY A 1 165 ? 8.715 -9.227 4.037 1.00 91.06 165 GLY A C 1
ATOM 1365 O O . GLY A 1 165 ? 9.001 -10.207 4.728 1.00 91.06 165 GLY A O 1
ATOM 1366 N N . ASN A 1 166 ? 8.578 -8.017 4.589 1.00 92.81 166 ASN A N 1
ATOM 1367 C CA . ASN A 1 166 ? 8.763 -7.740 6.012 1.00 92.81 166 ASN A CA 1
ATOM 1368 C C . ASN A 1 166 ? 7.480 -8.016 6.816 1.00 92.81 166 ASN A C 1
ATOM 1370 O O . ASN A 1 166 ? 6.835 -7.118 7.366 1.00 92.81 166 ASN A O 1
ATOM 1374 N N . GLN A 1 167 ? 7.125 -9.300 6.909 1.00 92.81 167 GLN A N 1
ATOM 1375 C CA . GLN A 1 167 ? 5.901 -9.778 7.567 1.00 92.81 167 GLN A CA 1
ATOM 1376 C C . GLN A 1 167 ? 5.790 -9.316 9.023 1.00 92.81 167 GLN A C 1
ATOM 1378 O O . GLN A 1 167 ? 4.713 -8.931 9.479 1.00 92.81 167 GLN A O 1
ATOM 1383 N N . ARG A 1 168 ? 6.912 -9.306 9.757 1.00 92.44 168 ARG A N 1
ATOM 1384 C CA . ARG A 1 168 ? 6.924 -8.900 11.164 1.00 92.44 168 ARG A CA 1
ATOM 1385 C C . ARG A 1 168 ? 6.505 -7.444 11.321 1.00 92.44 168 ARG A C 1
ATOM 1387 O O . ARG A 1 168 ? 5.586 -7.158 12.082 1.00 92.44 168 ARG A O 1
ATOM 1394 N N . MET A 1 169 ? 7.165 -6.536 10.609 1.00 93.44 169 MET A N 1
ATOM 1395 C CA . MET A 1 169 ? 6.859 -5.110 10.714 1.00 93.44 169 MET A CA 1
ATOM 1396 C C . MET A 1 169 ? 5.478 -4.788 10.142 1.00 93.44 169 MET A C 1
ATOM 1398 O O . MET A 1 169 ? 4.758 -3.997 10.744 1.00 93.44 169 MET A O 1
ATOM 1402 N N . SER A 1 170 ? 5.075 -5.452 9.054 1.00 95.56 170 SER A N 1
ATOM 1403 C CA . SER A 1 170 ? 3.729 -5.329 8.484 1.00 95.56 170 SER A CA 1
ATOM 1404 C C . SER A 1 170 ? 2.636 -5.643 9.515 1.00 95.56 170 SER A C 1
ATOM 1406 O O . SER A 1 170 ? 1.760 -4.815 9.771 1.00 95.56 170 SER A O 1
ATOM 1408 N N . PHE A 1 171 ? 2.749 -6.782 10.208 1.00 95.69 171 PHE A N 1
ATOM 1409 C CA . PHE A 1 171 ? 1.830 -7.172 11.279 1.00 95.69 171 PHE A CA 1
ATOM 1410 C C . PHE A 1 171 ? 1.744 -6.132 12.402 1.00 95.69 171 PHE A C 1
ATOM 1412 O O . PHE A 1 171 ? 0.643 -5.778 12.829 1.00 95.69 171 PHE A O 1
ATOM 1419 N N . PHE A 1 172 ? 2.886 -5.628 12.886 1.00 95.19 172 PHE A N 1
ATOM 1420 C CA . PHE A 1 172 ? 2.886 -4.600 13.931 1.00 95.19 172 PHE A CA 1
ATOM 1421 C C . PHE A 1 172 ? 2.243 -3.307 13.433 1.00 95.19 172 PHE A C 1
ATOM 1423 O O . PHE A 1 172 ? 1.455 -2.718 14.167 1.00 95.19 172 PHE A O 1
ATOM 1430 N N . SER A 1 173 ? 2.510 -2.913 12.187 1.00 96.81 173 SER A N 1
ATOM 1431 C CA . SER A 1 173 ? 1.918 -1.718 11.586 1.00 96.81 173 SER A CA 1
ATOM 1432 C C . SER A 1 173 ? 0.395 -1.822 11.500 1.00 96.81 173 SER A C 1
ATOM 1434 O O . SER A 1 173 ? -0.307 -0.918 11.951 1.00 96.81 173 SER A O 1
ATOM 1436 N N . TYR A 1 174 ? -0.142 -2.955 11.031 1.00 96.62 174 TYR A N 1
ATOM 1437 C CA . TYR A 1 174 ? -1.589 -3.189 11.011 1.00 96.62 174 TYR A CA 1
ATOM 1438 C C . TYR A 1 174 ? -2.197 -3.209 12.415 1.00 96.62 174 TYR A C 1
ATOM 1440 O O . TYR A 1 174 ? -3.268 -2.642 12.636 1.00 96.62 174 TYR A O 1
ATOM 1448 N N . PHE A 1 175 ? -1.514 -3.818 13.389 1.00 95.06 175 PHE A N 1
ATOM 1449 C CA . PHE A 1 175 ? -1.991 -3.826 14.770 1.00 95.06 175 PHE A CA 1
ATOM 1450 C C . PHE A 1 175 ? -2.048 -2.411 15.355 1.00 95.06 175 PHE A C 1
ATOM 1452 O O . PHE A 1 175 ? -3.059 -2.019 15.938 1.00 95.06 175 PHE A O 1
ATOM 1459 N N . THR A 1 176 ? -0.998 -1.616 15.156 1.00 95.75 176 THR A N 1
ATOM 1460 C CA . THR A 1 176 ? -0.949 -0.224 15.613 1.00 95.75 176 THR A CA 1
ATOM 1461 C C . THR A 1 176 ? -1.957 0.653 14.868 1.00 95.75 176 THR A C 1
ATOM 1463 O O . THR A 1 176 ? -2.551 1.534 15.488 1.00 95.75 176 THR A O 1
ATOM 1466 N N . ALA A 1 177 ? -2.244 0.381 13.590 1.00 96.25 177 ALA A N 1
ATOM 1467 C CA . ALA A 1 177 ? -3.325 1.044 12.862 1.00 96.25 177 ALA A CA 1
ATOM 1468 C C . ALA A 1 177 ? -4.685 0.819 13.549 1.00 96.25 177 ALA A C 1
ATOM 1470 O O . ALA A 1 177 ? -5.436 1.770 13.757 1.00 96.25 177 ALA A O 1
ATOM 1471 N N . MET A 1 178 ? -4.984 -0.413 13.980 1.00 95.19 178 MET A N 1
ATOM 1472 C CA . MET A 1 178 ? -6.208 -0.711 14.739 1.00 95.19 178 MET A CA 1
ATOM 1473 C C . MET A 1 178 ? -6.258 0.024 16.086 1.00 95.19 178 MET A C 1
ATOM 1475 O O . MET A 1 178 ? -7.298 0.580 16.439 1.00 95.19 178 MET A O 1
ATOM 1479 N N . GLU A 1 179 ? -5.147 0.058 16.832 1.00 93.75 179 GLU A N 1
ATOM 1480 C CA . GLU A 1 179 ? -5.057 0.784 18.111 1.00 93.75 179 GLU A CA 1
ATOM 1481 C C . GLU A 1 179 ? -5.278 2.293 17.932 1.00 93.75 179 GLU A C 1
ATOM 1483 O O . GLU A 1 179 ? -6.044 2.906 18.684 1.00 93.75 179 GLU A O 1
ATOM 1488 N N . SER A 1 180 ? -4.638 2.879 16.917 1.00 94.25 180 SER A N 1
ATOM 1489 C CA . SER A 1 180 ? -4.767 4.296 16.575 1.00 94.25 180 SER A CA 1
ATOM 1490 C C . SER A 1 180 ? -6.199 4.636 16.168 1.00 94.25 180 SER A C 1
ATOM 1492 O O . SER A 1 180 ? -6.782 5.567 16.717 1.00 94.25 180 SER A O 1
ATOM 1494 N N . PHE A 1 181 ? -6.807 3.835 15.290 1.00 93.38 181 PHE A N 1
ATOM 1495 C CA . PHE A 1 181 ? -8.186 4.034 14.853 1.00 93.38 181 PHE A CA 1
ATOM 1496 C C . PHE A 1 181 ? -9.174 4.011 16.021 1.00 93.38 181 PHE A C 1
ATOM 1498 O O . PHE A 1 181 ? -9.962 4.941 16.171 1.00 93.38 181 PHE A O 1
ATOM 1505 N N . VAL A 1 182 ? -9.118 2.984 16.878 1.00 91.88 182 VAL A N 1
ATOM 1506 C CA . VAL A 1 182 ? -10.020 2.881 18.039 1.00 91.88 182 VAL A CA 1
ATOM 1507 C C . VAL A 1 182 ? -9.840 4.073 18.977 1.00 91.88 182 VAL A C 1
ATOM 1509 O O . VAL A 1 182 ? -10.821 4.561 19.528 1.00 91.88 182 VAL A O 1
ATOM 1512 N N . THR A 1 183 ? -8.609 4.560 19.144 1.00 90.62 183 THR A N 1
ATOM 1513 C CA . THR A 1 183 ? -8.338 5.745 19.967 1.00 90.62 183 THR A CA 1
ATOM 1514 C C . THR A 1 183 ? -9.012 6.986 19.384 1.00 90.62 183 THR A C 1
ATOM 1516 O O . THR A 1 183 ? -9.754 7.641 20.107 1.00 90.62 183 THR A O 1
ATOM 1519 N N . VAL A 1 184 ? -8.849 7.237 18.080 1.00 89.81 184 VAL A N 1
ATOM 1520 C CA . VAL A 1 184 ? -9.482 8.370 17.378 1.00 89.81 184 VAL A CA 1
ATOM 1521 C C . VAL A 1 184 ? -11.006 8.307 17.479 1.00 89.81 184 VAL A C 1
ATOM 1523 O O . VAL A 1 184 ? -11.654 9.292 17.814 1.00 89.81 184 VAL A O 1
ATOM 1526 N N . GLN A 1 185 ? -11.602 7.133 17.253 1.00 87.81 185 GLN A N 1
ATOM 1527 C CA . GLN A 1 185 ? -13.058 6.967 17.333 1.00 87.81 185 GLN A CA 1
ATOM 1528 C C . GLN A 1 185 ? -13.624 7.199 18.743 1.00 87.81 185 GLN A C 1
ATOM 1530 O O . GLN A 1 185 ? -14.821 7.430 18.896 1.00 87.81 185 GLN A O 1
ATOM 1535 N N . LEU A 1 186 ? -12.784 7.123 19.775 1.00 89.31 186 LEU A N 1
ATOM 1536 C CA . LEU A 1 186 ? -13.177 7.343 21.162 1.00 89.31 186 LEU A CA 1
ATOM 1537 C C . LEU A 1 186 ? -12.878 8.764 21.652 1.00 89.31 186 LEU A C 1
ATOM 1539 O O . LEU A 1 186 ? -13.269 9.080 22.770 1.00 89.31 186 LEU A O 1
ATOM 1543 N N . GLU A 1 187 ? -12.251 9.638 20.860 1.00 87.12 187 GLU A N 1
ATOM 1544 C CA . GLU A 1 187 ? -11.909 11.004 21.291 1.00 87.12 187 GLU A CA 1
ATOM 1545 C C . GLU A 1 187 ? -13.141 11.799 21.742 1.00 87.12 187 GLU A C 1
ATOM 1547 O O . GLU A 1 187 ? -13.128 12.398 22.817 1.00 87.12 187 GLU A O 1
ATOM 1552 N N . GLY A 1 188 ? -14.242 11.739 20.984 1.00 83.31 188 GLY A N 1
ATOM 1553 C CA . GLY A 1 188 ? -15.501 12.393 21.362 1.00 83.31 188 GLY A CA 1
ATOM 1554 C C . GLY A 1 188 ? -16.099 11.830 22.657 1.00 83.31 188 GLY A C 1
ATOM 1555 O O . GLY A 1 188 ? -16.587 12.582 23.501 1.00 83.31 188 GLY A O 1
ATOM 1556 N N . PHE A 1 189 ? -15.990 10.512 22.864 1.00 84.75 189 PHE A N 1
ATOM 1557 C CA . PHE A 1 189 ? -16.388 9.875 24.120 1.00 84.75 189 PHE A CA 1
ATOM 1558 C C . PHE A 1 189 ? -15.522 10.375 25.282 1.00 84.75 189 PHE A C 1
ATOM 1560 O O . PHE A 1 189 ? -16.060 10.762 26.315 1.00 84.75 189 PHE A O 1
ATOM 1567 N N . VAL A 1 190 ? -14.200 10.449 25.105 1.00 85.75 190 VAL A N 1
ATOM 1568 C CA . VAL A 1 190 ? -13.262 10.952 26.123 1.00 85.75 190 VAL A CA 1
ATOM 1569 C C . VAL A 1 190 ? -13.559 12.400 26.496 1.00 85.75 190 VAL A C 1
ATOM 1571 O O . VAL A 1 190 ? -13.586 12.727 27.679 1.00 85.75 190 VAL A O 1
ATOM 1574 N N . GLN A 1 191 ? -13.850 13.255 25.517 1.00 86.81 191 GLN A N 1
ATOM 1575 C CA . GLN A 1 191 ? -14.214 14.653 25.760 1.00 86.81 191 GLN A CA 1
ATOM 1576 C C . GLN A 1 191 ? -15.523 14.798 26.550 1.00 86.81 191 GLN A C 1
ATOM 1578 O O . GLN A 1 191 ? -15.700 15.790 27.254 1.00 86.81 191 GLN A O 1
ATOM 1583 N N . SER A 1 192 ? -16.423 13.812 26.470 1.00 87.12 192 SER A N 1
ATOM 1584 C CA . SER A 1 192 ? -17.657 13.779 27.268 1.00 87.12 192 SER A CA 1
ATOM 1585 C C . SER A 1 192 ? -17.445 13.333 28.722 1.00 87.12 192 SER A C 1
ATOM 1587 O O . SER A 1 192 ? -18.318 13.546 29.566 1.00 87.12 192 SER A O 1
ATOM 1589 N N . LEU A 1 193 ? -16.295 12.722 29.033 1.00 87.12 193 LEU A N 1
ATOM 1590 C CA . LEU A 1 193 ? -15.944 12.314 30.391 1.00 87.12 193 LEU A CA 1
ATOM 1591 C C . LEU A 1 193 ? -15.524 13.522 31.234 1.00 87.12 193 LEU A C 1
ATOM 1593 O O . LEU A 1 193 ? -14.944 14.489 30.737 1.00 87.12 193 LEU A O 1
ATOM 1597 N N . THR A 1 194 ? -15.744 13.427 32.546 1.00 88.94 194 THR A N 1
ATOM 1598 C CA . THR A 1 194 ? -15.158 14.373 33.502 1.00 88.94 194 THR A CA 1
ATOM 1599 C C . THR A 1 194 ? -13.630 14.312 33.433 1.00 88.94 194 THR A C 1
ATOM 1601 O O . THR A 1 194 ? -13.059 13.251 33.177 1.00 88.94 194 THR A O 1
ATOM 1604 N N . SER A 1 195 ? -12.950 15.433 33.692 1.00 87.75 195 SER A N 1
ATOM 1605 C CA . SER A 1 195 ? -11.479 15.527 33.631 1.00 87.75 195 SER A CA 1
ATOM 1606 C C . SER A 1 195 ? -10.768 14.465 34.481 1.00 87.75 195 SER A C 1
ATOM 1608 O O . SER A 1 195 ? -9.730 13.945 34.087 1.00 87.75 195 SER A O 1
ATOM 1610 N N . GLU A 1 196 ? -11.369 14.080 35.607 1.00 88.56 196 GLU A N 1
ATOM 1611 C CA . GLU A 1 196 ? -10.889 13.030 36.517 1.00 88.56 196 GLU A CA 1
ATOM 1612 C C . GLU A 1 196 ? -10.876 11.626 35.884 1.00 88.56 196 GLU A C 1
ATOM 1614 O O . GLU A 1 196 ? -10.111 10.762 36.307 1.00 88.56 196 GLU A O 1
ATOM 1619 N N . LEU A 1 197 ? -11.722 11.384 34.878 1.00 87.62 197 LEU A N 1
ATOM 1620 C CA . LEU A 1 197 ? -11.866 10.096 34.195 1.00 87.62 197 LEU A CA 1
ATOM 1621 C C . LEU A 1 197 ? -11.119 10.031 32.855 1.00 87.62 197 LEU A C 1
ATOM 1623 O O . LEU A 1 197 ? -10.928 8.930 32.334 1.00 87.62 197 LEU A O 1
ATOM 1627 N N . GLN A 1 198 ? -10.660 11.167 32.323 1.00 87.12 198 GLN A N 1
ATOM 1628 C CA . GLN A 1 198 ? -9.945 11.233 31.044 1.00 87.12 198 GLN A CA 1
ATOM 1629 C C . GLN A 1 198 ? -8.593 10.500 31.104 1.00 87.12 198 GLN A C 1
ATOM 1631 O O . GLN A 1 198 ? -8.360 9.574 30.328 1.00 87.12 198 GLN A O 1
ATOM 1636 N N . GLU A 1 199 ? -7.732 10.818 32.075 1.00 87.81 199 GLU A N 1
ATOM 1637 C CA . GLU A 1 199 ? -6.416 10.168 32.217 1.00 87.81 199 GLU A CA 1
ATOM 1638 C C . GLU A 1 199 ? -6.522 8.651 32.516 1.00 87.81 199 GLU A C 1
ATOM 1640 O O . GLU A 1 199 ? -5.832 7.854 31.868 1.00 87.81 199 GLU A O 1
ATOM 1645 N N . PRO A 1 200 ? -7.396 8.180 33.434 1.00 88.75 200 PRO A N 1
ATOM 1646 C CA . PRO A 1 200 ? -7.629 6.746 33.613 1.00 88.75 200 PRO A CA 1
ATOM 1647 C C . PRO A 1 200 ? -8.103 6.034 32.341 1.00 88.75 200 PRO A C 1
ATOM 1649 O O . PRO A 1 200 ? -7.704 4.891 32.102 1.00 88.75 200 PRO A O 1
ATOM 1652 N N . PHE A 1 201 ? -8.930 6.689 31.520 1.00 88.38 201 PHE A N 1
ATOM 1653 C CA . PHE A 1 201 ? -9.403 6.125 30.259 1.00 88.38 201 PHE A CA 1
ATOM 1654 C C . PHE A 1 201 ? -8.258 5.924 29.260 1.00 88.38 201 PHE A C 1
ATOM 1656 O O . PHE A 1 201 ? -8.167 4.875 28.617 1.00 88.38 201 PHE A O 1
ATOM 1663 N N . GLU A 1 202 ? -7.345 6.889 29.148 1.00 85.06 202 GLU A N 1
ATOM 1664 C CA . GLU A 1 202 ? -6.197 6.789 28.243 1.00 85.06 202 GLU A CA 1
ATOM 1665 C C . GLU A 1 202 ? -5.300 5.587 28.564 1.00 85.06 202 GLU A C 1
ATOM 1667 O O . GLU A 1 202 ? -4.769 4.953 27.647 1.00 85.06 202 GLU A O 1
ATOM 1672 N N . ARG A 1 203 ? -5.208 5.207 29.843 1.00 88.75 203 ARG A N 1
ATOM 1673 C CA . ARG A 1 203 ? -4.435 4.050 30.326 1.00 88.75 203 ARG A CA 1
ATOM 1674 C C . ARG A 1 203 ? -5.119 2.701 30.108 1.00 88.75 203 ARG A C 1
ATOM 1676 O O . ARG A 1 203 ? -4.513 1.663 30.382 1.00 88.75 203 ARG A O 1
ATOM 1683 N N . LEU A 1 204 ? -6.367 2.681 29.637 1.00 90.06 204 LEU A N 1
ATOM 1684 C CA . LEU A 1 204 ? -7.074 1.430 29.389 1.00 90.06 204 LEU A CA 1
ATOM 1685 C C . LEU A 1 204 ? -6.356 0.587 28.323 1.00 90.06 204 LEU A C 1
ATOM 1687 O O . LEU A 1 204 ? -5.919 1.117 27.296 1.00 90.06 204 LEU A O 1
ATOM 1691 N N . PRO A 1 205 ? -6.279 -0.743 28.512 1.00 90.19 205 PRO A N 1
ATOM 1692 C CA . PRO A 1 205 ? -5.728 -1.626 27.497 1.00 90.19 205 PRO A CA 1
ATOM 1693 C C . PRO A 1 205 ? -6.604 -1.608 26.240 1.00 90.19 205 PRO A C 1
ATOM 1695 O O . PRO A 1 205 ? -7.817 -1.395 26.320 1.00 90.19 205 PRO A O 1
ATOM 1698 N N . PHE A 1 206 ? -6.002 -1.926 25.091 1.00 90.12 206 PHE A N 1
ATOM 1699 C CA . PHE A 1 206 ? -6.693 -1.949 23.798 1.00 90.12 206 PHE A CA 1
ATOM 1700 C C . PHE A 1 206 ? -8.027 -2.713 23.837 1.00 90.12 206 PHE A C 1
ATOM 1702 O O . PHE A 1 206 ? -9.035 -2.180 23.396 1.00 90.12 206 PHE A O 1
ATOM 1709 N N . ASP A 1 207 ? -8.087 -3.899 24.453 1.00 88.69 207 ASP A N 1
ATOM 1710 C CA . ASP A 1 207 ? -9.324 -4.698 24.531 1.00 88.69 207 ASP A CA 1
ATOM 1711 C C . ASP A 1 207 ? -10.460 -3.972 25.266 1.00 88.69 207 ASP A C 1
ATOM 1713 O O . ASP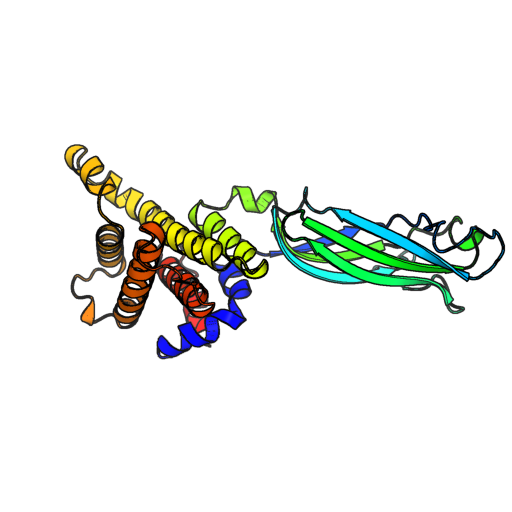 A 1 207 ? -11.632 -4.149 24.933 1.00 88.69 207 ASP A O 1
ATOM 1717 N N . ALA A 1 208 ? -10.126 -3.178 26.289 1.00 89.31 208 ALA A N 1
ATOM 1718 C CA . ALA A 1 208 ? -11.111 -2.405 27.033 1.00 89.31 208 ALA A CA 1
ATOM 1719 C C . ALA A 1 208 ? -11.621 -1.240 26.180 1.00 89.31 208 ALA A C 1
ATOM 1721 O O . ALA A 1 208 ? -12.833 -1.084 26.047 1.00 89.31 208 ALA A O 1
ATOM 1722 N N . LYS A 1 209 ? -10.713 -0.498 25.531 1.00 90.88 209 LYS A N 1
ATOM 1723 C CA . LYS A 1 209 ? -11.069 0.576 24.590 1.00 90.88 209 LYS A CA 1
ATOM 1724 C C . LYS A 1 209 ? -11.920 0.045 23.436 1.00 90.88 209 LYS A C 1
ATOM 1726 O O . LYS A 1 209 ? -12.988 0.574 23.158 1.00 90.88 209 LYS A O 1
ATOM 1731 N N . LEU A 1 210 ? -11.518 -1.074 22.842 1.00 89.50 210 LEU A N 1
ATOM 1732 C CA . LEU A 1 210 ? -12.232 -1.728 21.752 1.00 89.50 210 LEU A CA 1
ATOM 1733 C C . LEU A 1 210 ? -13.644 -2.175 22.165 1.00 89.50 210 LEU A C 1
ATOM 1735 O O . LEU A 1 210 ? -14.594 -2.007 21.404 1.00 89.50 210 LEU A O 1
ATOM 1739 N N . ARG A 1 211 ? -13.812 -2.717 23.379 1.00 87.31 211 ARG A N 1
ATOM 1740 C CA . ARG A 1 211 ? -15.142 -3.052 23.913 1.00 87.31 211 ARG A CA 1
ATOM 1741 C C . ARG A 1 211 ? -16.014 -1.820 24.117 1.00 87.31 211 ARG A C 1
ATOM 1743 O O . ARG A 1 211 ? -17.212 -1.917 23.880 1.00 87.31 211 ARG A O 1
ATOM 1750 N N . ILE A 1 212 ? -15.447 -0.706 24.581 1.00 87.56 212 ILE A N 1
ATOM 1751 C CA . ILE A 1 212 ? -16.181 0.558 24.728 1.00 87.56 212 ILE A CA 1
ATOM 1752 C C . ILE A 1 212 ? -16.621 1.043 23.347 1.00 87.56 212 ILE A C 1
ATOM 1754 O O . ILE A 1 212 ? -17.815 1.205 23.131 1.00 87.56 212 ILE A O 1
ATOM 1758 N N . TYR A 1 213 ? -15.695 1.124 22.390 1.00 86.50 213 TYR A N 1
ATOM 1759 C CA . TYR A 1 213 ? -15.992 1.496 21.004 1.00 86.50 213 TYR A CA 1
ATOM 1760 C C . TYR A 1 213 ? -17.127 0.658 20.403 1.00 86.50 213 TYR A C 1
ATOM 1762 O O . TYR A 1 213 ? -18.072 1.191 19.830 1.00 86.50 213 TYR A O 1
ATOM 1770 N N . ALA A 1 214 ? -17.091 -0.659 20.593 1.00 83.75 214 ALA A N 1
ATOM 1771 C CA . ALA A 1 214 ? -18.126 -1.533 20.062 1.00 83.75 214 ALA A CA 1
ATOM 1772 C C . ALA A 1 214 ? -19.483 -1.396 20.757 1.00 83.75 214 ALA A C 1
ATOM 1774 O O . ALA A 1 214 ? -20.504 -1.593 20.103 1.00 83.75 214 ALA A O 1
ATOM 1775 N N . LYS A 1 215 ? -19.515 -1.062 22.055 1.00 83.25 215 LYS A N 1
ATOM 1776 C CA . LYS A 1 215 ? -20.770 -0.745 22.755 1.00 83.25 215 LYS A CA 1
ATOM 1777 C C . LYS A 1 215 ? -21.392 0.527 22.195 1.00 83.25 215 LYS A C 1
ATOM 1779 O O . LYS A 1 215 ? -22.581 0.507 21.889 1.00 83.25 215 LYS A O 1
ATOM 1784 N N . GLU A 1 216 ? -20.584 1.575 22.039 1.00 80.25 216 GLU A N 1
ATOM 1785 C CA . GLU A 1 216 ? -21.019 2.857 21.473 1.00 80.25 216 GLU A CA 1
ATOM 1786 C C . GLU A 1 216 ? -21.570 2.658 20.059 1.00 80.25 216 GLU A C 1
ATOM 1788 O O . GLU A 1 216 ? -22.672 3.096 19.740 1.00 80.25 216 GLU A O 1
ATOM 1793 N N . LEU A 1 217 ? -20.851 1.899 19.230 1.00 78.25 217 LEU A N 1
ATOM 1794 C CA . LEU A 1 217 ? -21.244 1.662 17.850 1.00 78.25 217 LEU A CA 1
ATOM 1795 C C . LEU A 1 217 ? -22.504 0.799 17.711 1.00 78.25 217 LEU A C 1
ATOM 1797 O O . LEU A 1 217 ? -23.411 1.122 16.948 1.00 78.25 217 LEU A O 1
ATOM 1801 N N . LEU A 1 218 ? -22.529 -0.357 18.375 1.00 76.00 218 LEU A N 1
ATOM 1802 C CA . LEU A 1 218 ? -23.560 -1.373 18.153 1.00 76.00 218 LEU A CA 1
ATOM 1803 C C . LEU A 1 218 ? -24.793 -1.155 19.035 1.00 76.00 218 LEU A C 1
ATOM 1805 O O . LEU A 1 218 ? -25.759 -1.908 18.916 1.00 76.00 218 LEU A O 1
ATOM 1809 N N . SER A 1 219 ? -24.756 -0.161 19.934 1.00 77.94 219 SER A N 1
ATOM 1810 C CA . SER A 1 219 ? -25.828 0.142 20.892 1.00 77.94 219 SER A CA 1
ATOM 1811 C C . SER A 1 219 ? -26.306 -1.099 21.664 1.00 77.94 219 SER A C 1
ATOM 1813 O O . SER A 1 219 ? -27.478 -1.232 22.014 1.00 77.94 219 SER A O 1
ATOM 1815 N N . THR A 1 220 ? -25.397 -2.045 21.915 1.00 75.38 220 THR A N 1
ATOM 1816 C CA . THR A 1 220 ? -25.680 -3.301 22.612 1.00 75.38 220 THR A CA 1
ATOM 1817 C C . THR A 1 220 ? -24.562 -3.632 23.583 1.00 75.38 220 THR A C 1
ATOM 1819 O O . THR A 1 220 ? -23.379 -3.412 23.325 1.00 75.38 220 THR A O 1
ATOM 1822 N N . THR A 1 221 ? -24.943 -4.204 24.718 1.00 74.38 221 THR A N 1
ATOM 1823 C CA . THR A 1 221 ? -24.019 -4.792 25.690 1.00 74.38 221 THR A CA 1
ATOM 1824 C C . THR A 1 221 ? -23.886 -6.305 25.514 1.00 74.38 221 THR A C 1
ATOM 1826 O O . THR A 1 221 ? -22.963 -6.902 26.068 1.00 74.38 221 THR A O 1
ATOM 1829 N N . ASP A 1 222 ? -24.770 -6.915 24.717 1.00 78.75 222 ASP A N 1
ATOM 1830 C CA . ASP A 1 222 ? -24.788 -8.343 24.413 1.00 78.75 222 ASP A CA 1
ATOM 1831 C C . ASP A 1 222 ? -24.189 -8.609 23.029 1.00 78.75 222 ASP A C 1
ATOM 1833 O O . ASP A 1 222 ? -24.868 -8.665 22.001 1.00 78.75 222 ASP A O 1
ATOM 1837 N N . PHE A 1 223 ? -22.872 -8.779 23.027 1.00 73.25 223 PHE A N 1
ATOM 1838 C CA . PHE A 1 223 ? -22.078 -9.043 21.835 1.00 73.25 223 PHE A CA 1
ATOM 1839 C C . PHE A 1 223 ? -22.263 -10.448 21.246 1.00 73.25 223 PHE A C 1
ATOM 1841 O O . PHE A 1 223 ? -21.862 -10.682 20.107 1.00 73.25 223 PHE A O 1
ATOM 1848 N N . SER A 1 224 ? -22.875 -11.381 21.985 1.00 71.31 224 SER A N 1
ATOM 1849 C CA . SER A 1 224 ? -23.109 -12.752 21.502 1.00 71.31 224 SER A CA 1
ATOM 1850 C C . SER A 1 224 ? -24.058 -12.796 20.299 1.00 71.31 224 SER A C 1
ATOM 1852 O O . SER A 1 224 ? -24.020 -13.725 19.496 1.00 71.31 224 SER A O 1
ATOM 1854 N N . LYS A 1 225 ? -24.872 -11.747 20.140 1.00 69.12 225 LYS A N 1
ATOM 1855 C CA . LYS A 1 225 ? -25.848 -11.583 19.059 1.00 69.12 225 LYS A CA 1
ATOM 1856 C C . LYS A 1 225 ? -25.273 -10.938 17.798 1.00 69.12 225 LYS A C 1
ATOM 1858 O O . LYS A 1 225 ? -26.014 -10.750 16.838 1.00 69.12 225 LYS A O 1
ATOM 1863 N N . VAL A 1 226 ? -23.982 -10.597 17.781 1.00 73.25 226 VAL A N 1
ATOM 1864 C CA . VAL A 1 226 ? -23.317 -9.945 16.644 1.00 73.25 226 VAL A CA 1
ATOM 1865 C C . VAL A 1 226 ? -22.255 -10.897 16.077 1.00 73.25 226 VAL A C 1
ATOM 1867 O O . VAL A 1 226 ? -21.119 -10.901 16.553 1.00 73.25 226 VAL A O 1
ATOM 1870 N N . PRO A 1 227 ? -22.582 -11.718 15.057 1.00 72.31 227 PRO A N 1
ATOM 1871 C CA . PRO A 1 227 ? -21.680 -12.760 14.555 1.00 72.31 227 PRO A CA 1
ATOM 1872 C C . PRO A 1 227 ? -20.300 -12.237 14.132 1.00 72.31 227 PRO A C 1
ATOM 1874 O O . PRO A 1 227 ? -19.279 -12.799 14.518 1.00 72.31 227 PRO A O 1
ATOM 1877 N N . VAL A 1 228 ? -20.269 -11.105 13.418 1.00 74.50 228 VAL A N 1
ATOM 1878 C CA . VAL A 1 228 ? -19.030 -10.446 12.961 1.00 74.50 228 VAL A CA 1
ATOM 1879 C C . VAL A 1 228 ? -18.126 -10.067 14.134 1.00 74.50 228 VAL A C 1
ATOM 1881 O O . VAL A 1 228 ? -16.907 -10.182 14.047 1.00 74.50 228 VAL A O 1
ATOM 1884 N N . TRP A 1 229 ? -18.717 -9.661 15.258 1.00 80.31 229 TRP A N 1
ATOM 1885 C CA . TRP A 1 229 ? -17.970 -9.305 16.456 1.00 80.31 229 TRP A CA 1
ATOM 1886 C C . TRP A 1 229 ? -17.341 -10.525 17.134 1.00 80.31 229 TRP A C 1
ATOM 1888 O O . TRP A 1 229 ? -16.190 -10.465 17.572 1.00 80.31 229 TRP A O 1
ATOM 1898 N N . SER A 1 230 ? -18.072 -11.642 17.224 1.00 77.31 230 SER A N 1
ATOM 1899 C CA . SER A 1 230 ? -17.530 -12.868 17.822 1.00 77.31 230 SER A CA 1
ATOM 1900 C C . SER A 1 230 ? -16.296 -13.350 17.061 1.00 77.31 230 SER A C 1
ATOM 1902 O O . SER A 1 230 ? -15.303 -13.730 17.679 1.00 77.31 230 SER A O 1
ATOM 1904 N N . GLU A 1 231 ? -16.327 -13.282 15.731 1.00 79.81 231 GLU A N 1
ATOM 1905 C CA . GLU A 1 231 ? -15.202 -13.700 14.897 1.00 79.81 231 GLU A CA 1
ATOM 1906 C C . GLU A 1 231 ? -14.017 -12.731 14.998 1.00 79.81 231 GLU A C 1
ATOM 1908 O O . GLU A 1 231 ? -12.893 -13.151 15.289 1.00 79.81 231 GLU A O 1
ATOM 1913 N N . LEU A 1 232 ? -14.284 -11.426 14.878 1.00 84.94 232 LEU A N 1
ATOM 1914 C CA . LEU A 1 232 ? -13.286 -10.370 15.046 1.00 84.94 232 LEU A CA 1
ATOM 1915 C C . LEU A 1 232 ? -12.583 -10.464 16.407 1.00 84.94 232 LEU A C 1
ATOM 1917 O O . LEU A 1 232 ? -11.357 -10.436 16.483 1.00 84.94 232 LEU A O 1
ATOM 1921 N N . SER A 1 233 ? -13.345 -10.612 17.493 1.00 84.75 233 SER A N 1
ATOM 1922 C CA . SER A 1 233 ? -12.792 -10.701 18.849 1.00 84.75 233 SER A CA 1
ATOM 1923 C C . SER A 1 233 ? -11.952 -11.965 19.063 1.00 84.75 233 SER A C 1
ATOM 1925 O O . SER A 1 233 ? -10.915 -11.903 19.728 1.00 84.75 233 SER A O 1
ATOM 1927 N N . GLY A 1 234 ? -12.351 -13.095 18.466 1.00 86.50 234 GLY A N 1
ATOM 1928 C CA . GLY A 1 234 ? -11.576 -14.334 18.478 1.00 86.50 234 GLY A CA 1
ATOM 1929 C C . GLY A 1 234 ? -10.223 -14.173 17.782 1.00 86.50 234 GLY A C 1
ATOM 1930 O O . GLY A 1 234 ? -9.185 -14.501 18.365 1.00 86.50 234 GLY A O 1
ATOM 1931 N N . LYS A 1 235 ? -10.222 -13.602 16.570 1.00 89.50 235 LYS A N 1
ATOM 1932 C CA . LYS A 1 235 ? -9.002 -13.320 15.796 1.00 89.50 235 LYS A CA 1
ATOM 1933 C C . LYS A 1 235 ? -8.100 -12.314 16.509 1.00 89.50 235 LYS A C 1
ATOM 1935 O O . LYS A 1 235 ? -6.929 -12.609 16.736 1.00 89.50 235 LYS A O 1
ATOM 1940 N N . LEU A 1 236 ? -8.641 -11.185 16.970 1.00 90.88 236 LEU A N 1
ATOM 1941 C CA . LEU A 1 236 ? -7.878 -10.167 17.701 1.00 90.88 236 LEU A CA 1
ATOM 1942 C C . LEU A 1 236 ? -7.231 -10.712 18.976 1.00 90.88 236 LEU A C 1
ATOM 1944 O O . LEU A 1 236 ? -6.090 -10.363 19.274 1.00 90.88 236 LEU A O 1
ATOM 1948 N N . LYS A 1 237 ? -7.908 -11.605 19.711 1.00 90.31 237 LYS A N 1
ATOM 1949 C CA . LYS A 1 237 ? -7.324 -12.255 20.893 1.00 90.31 237 LYS A CA 1
ATOM 1950 C C . LYS A 1 237 ? -6.089 -13.088 20.529 1.00 90.31 237 LYS A C 1
ATOM 1952 O O . LYS A 1 237 ? -5.085 -13.007 21.238 1.00 90.31 237 LYS A O 1
ATOM 1957 N N . ARG A 1 238 ? -6.139 -13.852 19.427 1.00 90.88 238 ARG A N 1
ATOM 1958 C CA . ARG A 1 238 ? -4.980 -14.608 18.916 1.00 90.88 238 ARG A CA 1
ATOM 1959 C C . ARG A 1 238 ? -3.848 -13.666 18.505 1.00 90.88 238 ARG A C 1
ATOM 1961 O O . ARG A 1 238 ? -2.729 -13.838 18.978 1.00 90.88 238 ARG A O 1
ATOM 1968 N N . LEU A 1 239 ? -4.145 -12.659 17.679 1.00 91.81 239 LEU A N 1
ATOM 1969 C CA . LEU A 1 239 ? -3.147 -11.704 17.180 1.00 91.81 239 LEU A CA 1
ATOM 1970 C C . LEU A 1 239 ? -2.481 -10.938 18.330 1.00 91.81 239 LEU A C 1
ATOM 1972 O O . LEU A 1 239 ? -1.269 -10.764 18.345 1.00 91.81 239 LEU A O 1
ATOM 1976 N N . LYS A 1 240 ? -3.240 -10.541 19.354 1.00 91.12 240 LYS A N 1
ATOM 1977 C CA . LYS A 1 240 ? -2.682 -9.894 20.545 1.00 91.12 240 LYS A CA 1
ATOM 1978 C C . LYS A 1 240 ? -1.752 -10.814 21.335 1.00 91.12 240 LYS A C 1
ATOM 1980 O O . LYS A 1 240 ? -0.716 -10.350 21.805 1.00 91.12 240 LYS A O 1
ATOM 1985 N N . SER A 1 241 ? -2.108 -12.093 21.492 1.00 89.00 241 SER A N 1
ATOM 1986 C CA . SER A 1 241 ? -1.210 -13.071 22.121 1.00 89.00 241 SER A CA 1
ATOM 1987 C C . SER A 1 241 ? 0.107 -13.140 21.356 1.00 89.00 241 SER A C 1
ATOM 1989 O O . SER A 1 241 ? 1.159 -12.937 21.951 1.00 89.00 241 SER A O 1
ATOM 1991 N N . LEU A 1 242 ? 0.031 -13.285 20.028 1.00 89.06 242 LEU A N 1
ATOM 1992 C CA . LEU A 1 242 ? 1.198 -13.322 19.151 1.00 89.06 242 LEU A CA 1
ATOM 1993 C C . LEU A 1 242 ? 2.054 -12.050 19.279 1.00 89.06 242 LEU A C 1
ATOM 1995 O O . LEU A 1 242 ? 3.266 -12.137 19.463 1.00 89.06 242 LEU A O 1
ATOM 1999 N N . ARG A 1 243 ? 1.431 -10.864 19.269 1.00 88.38 243 ARG A N 1
ATOM 2000 C CA . ARG A 1 243 ? 2.115 -9.577 19.484 1.00 88.38 243 ARG A CA 1
ATOM 2001 C C . ARG A 1 243 ? 2.875 -9.558 20.812 1.00 88.38 243 ARG A C 1
ATOM 2003 O O . ARG A 1 243 ? 4.032 -9.143 20.843 1.00 88.38 243 ARG A O 1
ATOM 2010 N N . ASN A 1 244 ? 2.232 -9.985 21.899 1.00 86.12 244 ASN A N 1
ATOM 2011 C CA . ASN A 1 244 ? 2.822 -9.977 23.237 1.00 86.12 244 ASN A CA 1
ATOM 2012 C C . ASN A 1 244 ? 3.978 -10.974 23.359 1.00 86.12 244 ASN A C 1
ATOM 2014 O O . ASN A 1 244 ? 5.007 -10.642 23.947 1.00 86.12 244 ASN A O 1
ATOM 2018 N N . ASP A 1 245 ? 3.831 -12.169 22.788 1.00 85.00 245 ASP A N 1
ATOM 2019 C CA . ASP A 1 245 ? 4.877 -13.192 22.800 1.00 85.00 245 ASP A CA 1
ATOM 2020 C C . ASP A 1 245 ? 6.137 -12.683 22.086 1.00 85.00 245 ASP A C 1
ATOM 2022 O O . ASP A 1 245 ? 7.248 -12.797 22.610 1.00 85.00 245 ASP A O 1
ATOM 2026 N N . ILE A 1 246 ? 5.954 -12.002 20.951 1.00 81.88 246 ILE A N 1
ATOM 2027 C CA . ILE A 1 246 ? 7.039 -11.378 20.188 1.00 81.88 246 ILE A CA 1
ATOM 2028 C C . ILE A 1 246 ? 7.662 -10.197 20.946 1.00 81.88 246 ILE A C 1
ATOM 2030 O O . ILE A 1 246 ? 8.887 -10.081 20.998 1.00 81.88 246 ILE A O 1
ATOM 2034 N N . ALA A 1 247 ? 6.846 -9.316 21.533 1.00 76.69 247 ALA A N 1
ATOM 2035 C CA . ALA A 1 247 ? 7.324 -8.141 22.266 1.00 76.69 247 ALA A CA 1
ATOM 2036 C C . ALA A 1 247 ? 8.136 -8.516 23.518 1.00 76.69 247 ALA A C 1
ATOM 2038 O O . ALA A 1 247 ? 9.074 -7.811 23.882 1.00 76.69 247 ALA A O 1
ATOM 2039 N N . HIS A 1 248 ? 7.807 -9.640 24.158 1.00 78.19 248 HIS A N 1
ATOM 2040 C CA . HIS A 1 248 ? 8.504 -10.134 25.344 1.00 78.19 248 HIS A CA 1
ATOM 2041 C C . HIS A 1 248 ? 9.588 -11.179 25.042 1.00 78.19 248 HIS A C 1
ATOM 2043 O O . HIS A 1 248 ? 10.100 -11.788 25.982 1.00 78.19 248 HIS A O 1
ATOM 2049 N N . ALA A 1 249 ? 9.925 -11.401 23.763 1.00 70.25 249 ALA A N 1
ATOM 2050 C CA . ALA A 1 249 ? 10.862 -12.437 23.311 1.00 70.25 249 ALA A CA 1
ATOM 2051 C C . ALA A 1 249 ? 10.571 -13.827 23.921 1.00 70.25 249 ALA A C 1
ATOM 2053 O O . ALA A 1 249 ? 11.472 -14.640 24.144 1.00 70.25 249 ALA A O 1
ATOM 2054 N N . LYS A 1 250 ? 9.296 -14.098 24.230 1.00 61.59 250 LYS A N 1
ATOM 2055 C CA . LYS A 1 250 ? 8.848 -15.369 24.794 1.00 61.59 250 LYS A CA 1
ATOM 2056 C C . LYS A 1 250 ? 8.701 -16.356 23.644 1.00 61.59 250 LYS A C 1
ATOM 2058 O O . LYS A 1 250 ? 7.670 -16.420 22.989 1.00 61.59 250 LYS A O 1
ATOM 2063 N N . GLY A 1 251 ? 9.767 -17.111 23.409 1.00 55.41 251 GLY A N 1
ATOM 2064 C CA . GLY A 1 251 ? 9.864 -18.074 22.318 1.00 55.41 251 GLY A CA 1
ATOM 2065 C C . GLY A 1 251 ? 10.941 -17.650 21.332 1.00 55.41 251 GLY A C 1
ATOM 2066 O O . GLY A 1 251 ? 10.933 -16.543 20.806 1.00 55.41 251 GLY A O 1
ATOM 2067 N N . THR A 1 252 ? 11.894 -18.541 21.087 1.00 46.78 252 THR A N 1
ATOM 2068 C CA . THR A 1 252 ? 13.110 -18.274 20.311 1.00 46.78 252 THR A CA 1
ATOM 2069 C C . THR A 1 252 ? 12.856 -18.037 18.813 1.00 46.78 252 THR A C 1
ATOM 2071 O O . THR A 1 252 ? 13.805 -17.768 18.088 1.00 46.78 252 THR A O 1
ATOM 2074 N N . THR A 1 253 ? 11.611 -18.135 18.331 1.00 50.41 253 THR A N 1
ATOM 2075 C CA . THR A 1 253 ? 11.289 -18.252 16.895 1.00 50.41 253 THR A CA 1
ATOM 2076 C C . THR A 1 253 ? 9.782 -18.097 16.609 1.00 50.41 253 THR A C 1
ATOM 2078 O O . THR A 1 253 ? 9.220 -18.844 15.811 1.00 50.41 253 THR A O 1
ATOM 2081 N N . SER A 1 254 ? 9.059 -17.162 17.235 1.00 58.22 254 SER A N 1
ATOM 2082 C CA . SER A 1 254 ? 7.694 -16.837 16.772 1.00 58.22 254 SER A CA 1
ATOM 2083 C C . SER A 1 254 ? 7.771 -16.029 15.469 1.00 58.22 254 SER A C 1
ATOM 2085 O O . SER A 1 254 ? 7.629 -14.807 15.452 1.00 58.22 254 SER A O 1
ATOM 2087 N N . ASN A 1 255 ? 8.065 -16.724 14.366 1.00 75.75 255 ASN A N 1
ATOM 2088 C CA . ASN A 1 255 ? 7.933 -16.174 13.024 1.00 75.75 255 ASN A CA 1
ATOM 2089 C C . ASN A 1 255 ? 6.459 -15.844 12.783 1.00 75.75 255 ASN A C 1
ATOM 2091 O O . ASN A 1 255 ? 5.586 -16.677 13.021 1.00 75.75 255 ASN A O 1
ATOM 2095 N N . ILE A 1 256 ? 6.199 -14.626 12.318 1.00 86.62 256 ILE A N 1
ATOM 2096 C CA . ILE A 1 256 ? 4.870 -14.216 11.870 1.00 86.62 256 ILE A CA 1
ATOM 2097 C C . ILE A 1 256 ? 4.637 -14.879 10.519 1.00 86.62 256 ILE A C 1
ATOM 2099 O O . ILE A 1 256 ? 5.429 -14.661 9.607 1.00 86.62 256 ILE A O 1
ATOM 2103 N N . ALA A 1 257 ? 3.592 -15.694 10.393 1.00 89.69 257 ALA A N 1
ATOM 2104 C CA . ALA A 1 257 ? 3.228 -16.278 9.110 1.00 89.69 257 ALA A CA 1
ATOM 2105 C C . ALA A 1 257 ? 2.470 -15.253 8.253 1.00 89.69 257 ALA A C 1
ATOM 2107 O O . ALA A 1 257 ? 1.821 -14.349 8.779 1.00 89.69 257 ALA A O 1
ATOM 2108 N N . ALA A 1 258 ? 2.460 -15.440 6.930 1.00 89.12 258 ALA A N 1
ATOM 2109 C CA . ALA A 1 258 ? 1.649 -14.619 6.022 1.00 89.12 258 ALA A CA 1
ATOM 2110 C C . ALA A 1 258 ? 0.171 -14.559 6.462 1.00 89.12 258 ALA A C 1
ATOM 2112 O O . ALA A 1 258 ? -0.421 -13.486 6.501 1.00 89.12 258 ALA A O 1
ATOM 2113 N N . GLN A 1 259 ? -0.381 -15.682 6.938 1.00 89.75 259 GLN A N 1
ATOM 2114 C CA . GLN A 1 259 ? -1.752 -15.740 7.449 1.00 89.75 259 GLN A CA 1
ATOM 2115 C C . GLN A 1 259 ? -1.988 -14.858 8.688 1.00 89.75 259 GLN A C 1
ATOM 2117 O O . GLN A 1 259 ? -3.098 -14.369 8.886 1.00 89.75 259 GLN A O 1
ATOM 2122 N N . ASP A 1 260 ? -0.983 -14.651 9.547 1.00 91.88 260 ASP A N 1
ATOM 2123 C CA . ASP A 1 260 ? -1.114 -13.744 10.697 1.00 91.88 260 ASP A CA 1
ATOM 2124 C C . ASP A 1 260 ? -1.193 -12.283 10.238 1.00 91.88 260 ASP A C 1
ATOM 2126 O O . ASP A 1 260 ? -1.942 -11.488 10.810 1.00 91.88 260 ASP A O 1
ATOM 2130 N N . VAL A 1 261 ? -0.444 -11.941 9.185 1.00 93.38 261 VAL A N 1
ATOM 2131 C CA . VAL A 1 261 ? -0.476 -10.625 8.536 1.00 93.38 261 VAL A CA 1
ATOM 2132 C C . VAL A 1 261 ? -1.829 -10.399 7.856 1.00 93.38 261 VAL A C 1
ATOM 2134 O O . VAL A 1 261 ? -2.448 -9.354 8.056 1.00 93.38 261 VAL A O 1
ATOM 2137 N N . ASP A 1 262 ? -2.331 -11.399 7.124 1.00 91.56 262 ASP A N 1
ATOM 2138 C CA . ASP A 1 262 ? -3.658 -11.380 6.496 1.00 91.56 262 ASP A CA 1
ATOM 2139 C C . ASP A 1 262 ? -4.775 -11.221 7.527 1.00 91.56 262 ASP A C 1
ATOM 2141 O O . ASP A 1 262 ? -5.642 -10.360 7.376 1.00 91.56 262 ASP A O 1
ATOM 2145 N N . ASP A 1 263 ? -4.731 -12.004 8.608 1.00 91.62 263 ASP A N 1
ATOM 2146 C CA . ASP A 1 263 ? -5.701 -11.922 9.697 1.00 91.62 263 ASP A CA 1
ATOM 2147 C C . ASP A 1 263 ? -5.671 -10.530 10.361 1.00 91.62 263 ASP A C 1
ATOM 2149 O O . ASP A 1 263 ? -6.730 -9.988 10.692 1.00 91.62 263 ASP A O 1
ATOM 2153 N N . ALA A 1 264 ? -4.488 -9.926 10.539 1.00 94.31 264 ALA A N 1
ATOM 2154 C CA . ALA A 1 264 ? -4.350 -8.576 11.090 1.00 94.31 264 ALA A CA 1
ATOM 2155 C C . ALA A 1 264 ? -4.928 -7.502 10.159 1.00 94.31 264 ALA A C 1
ATOM 2157 O O . ALA A 1 264 ? -5.701 -6.654 10.614 1.00 94.31 264 ALA A O 1
ATOM 2158 N N . PHE A 1 265 ? -4.622 -7.568 8.862 1.00 93.75 265 PHE A N 1
ATOM 2159 C CA . PHE A 1 265 ? -5.189 -6.667 7.858 1.00 93.75 265 PHE A CA 1
ATOM 2160 C C . PHE A 1 265 ? -6.715 -6.807 7.760 1.00 93.75 265 PHE A C 1
ATOM 2162 O O . PHE A 1 265 ? -7.438 -5.809 7.738 1.00 93.75 265 PHE A O 1
ATOM 2169 N N . ALA A 1 266 ? -7.226 -8.039 7.758 1.00 89.94 266 ALA A N 1
ATOM 2170 C CA . ALA A 1 266 ? -8.654 -8.335 7.745 1.00 89.94 266 ALA A CA 1
ATOM 2171 C C . ALA A 1 266 ? -9.368 -7.753 8.975 1.00 89.94 266 ALA A C 1
ATOM 2173 O O . ALA A 1 266 ? -10.400 -7.093 8.833 1.00 89.94 266 ALA A O 1
ATOM 2174 N N . CYS A 1 267 ? -8.805 -7.938 10.176 1.00 91.44 267 CYS A N 1
ATOM 2175 C CA . CYS A 1 267 ? -9.346 -7.341 11.400 1.00 91.44 267 CYS A CA 1
ATOM 2176 C C . CYS A 1 267 ? -9.393 -5.811 11.307 1.00 91.44 267 CYS A C 1
ATOM 2178 O O . CYS A 1 267 ? -10.406 -5.214 11.675 1.00 91.44 267 CYS A O 1
ATOM 2180 N N . ALA A 1 268 ? -8.340 -5.188 10.769 1.00 91.62 268 ALA A N 1
ATOM 2181 C CA . ALA A 1 268 ? -8.292 -3.747 10.551 1.00 91.62 268 ALA A CA 1
ATOM 2182 C C . ALA A 1 268 ? -9.398 -3.291 9.587 1.00 91.62 268 ALA A C 1
ATOM 2184 O O . ALA A 1 268 ? -10.177 -2.401 9.918 1.00 91.62 268 ALA A O 1
ATOM 2185 N N . CYS A 1 269 ? -9.556 -3.968 8.447 1.00 86.69 269 CYS A N 1
ATOM 2186 C CA . CYS A 1 269 ? -10.607 -3.669 7.475 1.00 86.69 269 CYS A CA 1
ATOM 2187 C C . CYS A 1 269 ? -12.015 -3.766 8.076 1.00 86.69 269 CYS A C 1
ATOM 2189 O O . CYS A 1 269 ? -12.842 -2.883 7.839 1.00 86.69 269 CYS A O 1
ATOM 2191 N N . ILE A 1 270 ? -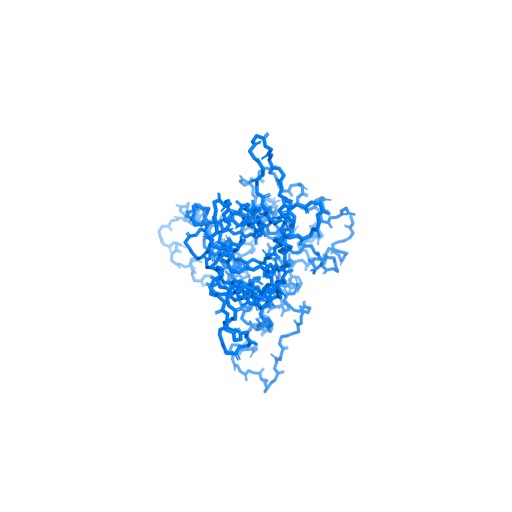12.294 -4.816 8.858 1.00 83.38 270 ILE A N 1
ATOM 2192 C CA . ILE A 1 270 ? -13.586 -4.978 9.541 1.00 83.38 270 ILE A CA 1
ATOM 2193 C C . ILE A 1 270 ? -13.805 -3.819 10.515 1.00 83.38 270 ILE A C 1
ATOM 2195 O O . ILE A 1 270 ? -14.855 -3.187 10.463 1.00 83.38 270 ILE A O 1
ATOM 2199 N N . LEU A 1 271 ? -12.820 -3.509 11.364 1.00 86.25 271 LEU A N 1
ATOM 2200 C CA . LEU A 1 271 ? -12.917 -2.414 12.333 1.00 86.25 271 LEU A CA 1
ATOM 2201 C C . LEU A 1 271 ? -13.171 -1.065 11.661 1.00 86.25 271 LEU A C 1
ATOM 2203 O O . LEU A 1 271 ? -14.027 -0.312 12.111 1.00 86.25 271 LEU A O 1
ATOM 2207 N N . PHE A 1 272 ? -12.478 -0.768 10.566 1.00 85.75 272 PHE A N 1
ATOM 2208 C CA . PHE A 1 272 ? -12.641 0.507 9.867 1.00 85.75 272 PHE A CA 1
ATOM 2209 C C . PHE A 1 272 ? -13.991 0.596 9.150 1.00 85.75 272 PHE A C 1
ATOM 2211 O O . PHE A 1 272 ? -14.605 1.659 9.116 1.00 85.75 272 PHE A O 1
ATOM 2218 N N . SER A 1 273 ? -14.498 -0.536 8.651 1.00 76.19 273 SER A N 1
ATOM 2219 C CA . SER A 1 273 ? -15.822 -0.626 8.016 1.00 76.19 273 SER A CA 1
ATOM 2220 C C . SER A 1 273 ? -16.981 -0.430 8.989 1.00 76.19 273 SER A C 1
ATOM 2222 O O . SER A 1 273 ? -18.108 -0.181 8.562 1.00 76.19 273 SER A O 1
ATOM 2224 N N . LEU A 1 274 ? -16.715 -0.570 10.284 1.00 72.94 274 LEU A N 1
ATOM 2225 C CA . LEU A 1 274 ? -17.686 -0.399 11.351 1.00 72.94 274 LEU A CA 1
ATOM 2226 C C . LEU A 1 274 ? -17.859 1.082 11.762 1.00 72.94 274 LEU A C 1
ATOM 2228 O O . LEU A 1 274 ? -18.797 1.384 12.487 1.00 72.94 274 LEU A O 1
ATOM 2232 N N . ALA A 1 275 ? -17.032 2.021 11.282 1.00 68.38 275 ALA A N 1
ATOM 2233 C CA . ALA A 1 275 ? -17.124 3.440 11.651 1.00 68.38 275 ALA A CA 1
ATOM 2234 C C . ALA A 1 275 ? -18.433 4.118 11.166 1.00 68.38 275 ALA A C 1
ATOM 2236 O O . ALA A 1 275 ? -18.756 4.029 9.978 1.00 68.38 275 ALA A O 1
ATOM 2237 N N . PRO A 1 276 ? -19.154 4.870 12.023 1.00 53.06 276 PRO A N 1
ATOM 2238 C CA . PRO A 1 276 ? -20.441 5.476 11.669 1.00 53.06 276 PRO A CA 1
ATOM 2239 C C . PRO A 1 276 ? -20.327 6.740 10.794 1.00 53.06 276 PRO A C 1
ATOM 2241 O O . PRO A 1 276 ? -21.242 7.030 10.026 1.00 53.06 276 PRO A O 1
ATOM 2244 N N . GLU A 1 277 ? -19.205 7.470 10.843 1.00 52.38 277 GLU A N 1
ATOM 2245 C CA . GLU A 1 277 ? -19.021 8.744 10.115 1.00 52.38 277 GLU A CA 1
ATOM 2246 C C . GLU A 1 277 ? -18.766 8.593 8.611 1.00 52.38 277 GLU A C 1
ATOM 2248 O O . GLU A 1 277 ? -18.736 9.574 7.868 1.00 52.38 277 GLU A O 1
ATOM 2253 N N . ARG A 1 278 ? -18.612 7.364 8.119 1.00 47.75 278 ARG A N 1
ATOM 2254 C CA . ARG A 1 278 ? -18.500 7.110 6.688 1.00 47.75 278 ARG A CA 1
ATOM 2255 C C . ARG A 1 278 ? -19.671 6.229 6.261 1.00 47.75 278 ARG A C 1
ATOM 2257 O O . ARG A 1 278 ? -19.618 5.006 6.257 1.00 47.75 278 ARG A O 1
ATOM 2264 N N . THR A 1 279 ? -20.743 6.868 5.819 1.00 37.53 279 THR A N 1
ATOM 2265 C CA . THR A 1 279 ? -21.968 6.256 5.270 1.00 37.53 279 THR A CA 1
ATOM 2266 C C . THR A 1 279 ? -21.757 5.398 4.006 1.00 37.53 279 THR A C 1
ATOM 2268 O O . THR A 1 279 ? -22.706 4.792 3.515 1.00 37.53 279 THR A O 1
ATOM 2271 N N . ASN A 1 280 ? -20.520 5.257 3.512 1.00 39.22 280 ASN A N 1
ATOM 2272 C CA . ASN A 1 280 ? -20.159 4.548 2.277 1.00 39.22 280 ASN A CA 1
ATOM 2273 C C . ASN A 1 280 ? -19.366 3.232 2.466 1.00 39.22 280 ASN A C 1
ATOM 2275 O O . ASN A 1 280 ? -18.716 2.775 1.526 1.00 39.22 280 ASN A O 1
ATOM 2279 N N . TRP A 1 281 ? -19.442 2.561 3.626 1.00 44.03 281 TRP A N 1
ATOM 2280 C CA . TRP A 1 281 ? -18.721 1.285 3.864 1.00 44.03 281 TRP A CA 1
ATOM 2281 C C . TRP A 1 281 ? -19.564 0.018 3.751 1.00 44.03 281 TRP A C 1
ATOM 2283 O O . TRP A 1 281 ? -19.003 -1.074 3.641 1.00 44.03 281 TRP A O 1
ATOM 2293 N N . LYS A 1 282 ? -20.896 0.139 3.644 1.00 39.12 282 LYS A N 1
ATOM 2294 C CA . LYS A 1 282 ? -21.732 -0.960 3.128 1.00 39.12 282 LYS A CA 1
ATOM 2295 C C . LYS A 1 282 ? -21.141 -1.552 1.837 1.00 39.12 282 LYS A C 1
ATOM 2297 O O . LYS A 1 282 ? -21.074 -2.775 1.763 1.00 39.12 282 LYS A O 1
ATOM 2302 N N . PRO A 1 283 ? -20.627 -0.752 0.881 1.00 46.78 283 PRO A N 1
ATOM 2303 C CA . PRO A 1 283 ? -19.856 -1.240 -0.250 1.00 46.78 283 PRO A CA 1
ATOM 2304 C C . PRO A 1 283 ? -18.623 -2.065 0.103 1.00 46.78 283 PRO A C 1
ATOM 2306 O O . PRO A 1 283 ? -18.379 -3.003 -0.619 1.00 46.78 283 PRO A O 1
ATOM 2309 N N . VAL A 1 284 ? -17.825 -1.771 1.135 1.00 45.47 284 VAL A N 1
ATOM 2310 C CA . VAL A 1 284 ? -16.580 -2.521 1.429 1.00 45.47 284 VAL A CA 1
ATOM 2311 C C . VAL A 1 284 ? -16.911 -3.912 1.945 1.00 45.47 284 VAL A C 1
ATOM 2313 O O . VAL A 1 284 ? -16.460 -4.900 1.377 1.00 45.47 284 VAL A O 1
ATOM 2316 N N . TYR A 1 285 ? -17.779 -3.995 2.954 1.00 43.59 285 TYR A N 1
ATOM 2317 C CA . TYR A 1 285 ? -18.238 -5.277 3.476 1.00 43.59 285 TYR A CA 1
ATOM 2318 C C . TYR A 1 285 ? -19.020 -6.051 2.403 1.00 43.59 285 TYR A C 1
ATOM 2320 O O . TYR A 1 285 ? -18.731 -7.212 2.159 1.00 43.59 285 TYR A O 1
ATOM 2328 N N . SER A 1 286 ? -19.933 -5.409 1.665 1.00 43.91 286 SER A N 1
ATOM 2329 C CA . SER A 1 286 ? -20.725 -6.087 0.620 1.00 43.91 286 SER A CA 1
ATOM 2330 C C . SER A 1 286 ? -19.915 -6.459 -0.634 1.00 43.91 286 SER A C 1
ATOM 2332 O O . SER A 1 286 ? -20.217 -7.475 -1.242 1.00 43.91 286 SER A O 1
ATOM 2334 N N . TYR A 1 287 ? -18.890 -5.686 -1.017 1.00 42.16 287 TYR A N 1
ATOM 2335 C CA . TYR A 1 287 ? -17.990 -5.970 -2.153 1.00 42.16 287 TYR A CA 1
ATOM 2336 C C . TYR A 1 287 ? -16.964 -7.047 -1.819 1.00 42.16 287 TYR A C 1
ATOM 2338 O O . TYR A 1 287 ? -16.648 -7.876 -2.659 1.00 42.16 287 TYR A O 1
ATOM 2346 N N . LEU A 1 288 ? -16.450 -7.066 -0.589 1.00 41.56 288 LEU A N 1
ATOM 2347 C CA . LEU A 1 288 ? -15.555 -8.133 -0.138 1.00 41.56 288 LEU A CA 1
ATOM 2348 C C . LEU A 1 288 ? -16.323 -9.444 0.124 1.00 41.56 288 LEU A C 1
ATOM 2350 O O . LEU A 1 288 ? -15.726 -10.515 0.083 1.00 41.56 288 LEU A O 1
ATOM 2354 N N . LEU A 1 289 ? -17.645 -9.368 0.331 1.00 38.97 289 LEU A N 1
ATOM 2355 C CA . LEU A 1 289 ? -18.563 -10.513 0.402 1.00 38.97 289 LEU A CA 1
ATOM 2356 C C . LEU A 1 289 ? -19.141 -10.963 -0.958 1.00 38.97 289 LEU A C 1
ATOM 2358 O O . LEU A 1 289 ? -19.840 -11.982 -0.972 1.00 38.97 289 LEU A O 1
ATOM 2362 N N . ALA A 1 290 ? -18.895 -10.227 -2.052 1.00 42.59 290 ALA A N 1
ATOM 2363 C CA . ALA A 1 290 ? -19.270 -10.580 -3.429 1.00 42.59 290 ALA A CA 1
ATOM 2364 C C . ALA A 1 290 ? -18.111 -11.299 -4.141 1.00 42.59 290 ALA A C 1
ATOM 2366 O O . ALA A 1 290 ? -18.327 -12.426 -4.632 1.00 42.59 290 ALA A O 1
#

Organism: NCBI:txid1211383